Protein AF-0000000072273355 (afdb_homodimer)

Nearest PDB structures (foldseek):
  4wcw-assembly2_C  TM=9.520E-01  e=2.081E-14  Mycobacterium tuberculosis H37Rv
  4wcw-assembly1_B  TM=9.511E-01  e=2.780E-13  Mycobacterium tuberculosis H37Rv
  2id1-assembly2_B  TM=8.471E-01  e=5.861E-10  Chromobacterium violaceum ATCC 12472
  6sj6-assembly1_9  TM=9.040E-01  e=4.493E-09  Staphylococcus aureus subsp. aureus NCTC 8325
  3ups-assembly1_A-2  TM=8.233E-01  e=7.831E-09  Zymomonas mobilis subsp. mobilis ZM4 = ATCC 31821

Secondary structure (DSSP, 8-state):
----HHHHHHHHHHHHHHHHTT-EEEEEEE-TTTBSS--EEEEEEESSHHHHHHHHHHHHHHHHHTT---SEEEEBTT-SEEEEE-SSEEEEEEEHHHHHHHTHHHHTTTSPB---TT--PPPPPHHHHTS--TTT-SSGGGS--S---------/----HHHHHHHHHHHHHHHHTT-EEEEEEE-TTTBSS--EEEEEEESSHHHHHHHHHHHHHHHHHTT---SEEEEBTT-SEEEEE-SSEEEEEEEHHHHHHH-HHHHTTTSPB---TT--PPPPPHHHHTS--TTT-SSGGGS--S---------

pLDDT: mean 82.53, std 22.08, range [22.2, 98.88]

Radius of gyration: 19.83 Å; Cα contacts (8 Å, |Δi|>4): 564; chains: 2; bounding box: 39×55×60 Å

Organism: Corynebacterium diphtheriae (strain ATCC 700971 / NCTC 13129 / Biotype gravis) (NCBI:txid257309)

InterPro domains:
  IPR004394 Protein Iojap/ribosomal silencing factor RsfS [MF_01477] (4-109)
  IPR004394 Protein Iojap/ribosomal silencing factor RsfS [PTHR21043] (6-117)
  IPR004394 Protein Iojap/ribosomal silencing factor RsfS [TIGR00090] (11-108)
  IPR043519 Nucleotidyltransferase superfamily [G3DSA:3.30.460.10] (1-112)
  IPR043519 Nucleotidyltransferase superfamily [SSF81301] (6-118)

Sequence (310 aa):
MTATHDTIRLAEIAAKAAAEKLATNIAVIDVSDVMAISEVFVLASADNERQVRSIVEEIEDMLTAEGEEPKRREGNRENRWVLLDYGMLVIHVQRNTERDFYGLDRLYQDCPLIEVEGIDTMARPEEWAQDVDVRTVESLDEIPLAGEEPADEEFMTATHDTIRLAEIAAKAAAEKLATNIAVIDVSDVMAISEVFVLASADNERQVRSIVEEIEDMLTAEGEEPKRREGNRENRWVLLDYGMLVIHVQRNTERDFYGLDRLYQDCPLIEVEGIDTMARPEEWAQDVDVRTVESLDEIPLAGEEPADEEF

Solvent-accessible surface area (backbone atoms only — not comparable to full-atom values): 17232 Å² total; per-residue (Å²): 132,76,48,50,70,68,54,52,52,52,48,45,52,38,51,51,34,24,46,74,62,64,39,40,68,31,36,39,32,41,36,39,88,50,29,58,60,36,20,36,38,34,38,33,25,23,91,44,48,69,49,35,50,52,25,51,51,40,25,50,52,57,38,40,76,71,74,44,69,67,79,42,74,44,34,37,68,77,40,51,32,39,38,40,30,52,65,42,37,36,37,40,37,26,24,51,67,53,46,68,66,70,36,62,60,66,78,51,59,86,41,50,74,51,88,43,91,96,50,76,58,51,78,74,61,70,73,58,73,75,43,50,59,72,86,70,50,87,46,82,85,53,44,67,71,77,78,75,71,78,71,77,70,82,121,131,76,48,50,69,68,55,51,52,52,48,45,51,37,52,51,34,24,47,75,60,64,40,38,69,31,37,38,33,40,35,39,89,50,30,58,60,38,19,36,38,36,38,34,24,23,92,44,47,69,50,36,51,53,25,52,51,39,25,51,52,56,37,40,74,70,73,45,70,67,77,42,74,43,34,36,67,77,40,51,32,40,38,41,31,53,65,44,37,36,36,40,38,26,22,51,68,51,46,68,67,70,36,62,62,66,79,51,60,88,40,50,74,52,89,45,90,95,51,77,59,50,78,72,63,70,74,57,72,76,44,49,58,70,86,70,50,88,46,82,85,53,44,67,70,79,78,74,72,78,72,77,71,79,120

Structure (mmCIF, N/CA/C/O backbone):
data_AF-0000000072273355-model_v1
#
loop_
_entity.id
_entity.type
_entity.pdbx_description
1 polymer 'Ribosomal silencing factor RsfS'
#
loop_
_atom_site.group_PDB
_atom_site.id
_atom_site.type_symbol
_atom_site.label_atom_id
_atom_site.label_alt_id
_atom_site.label_comp_id
_atom_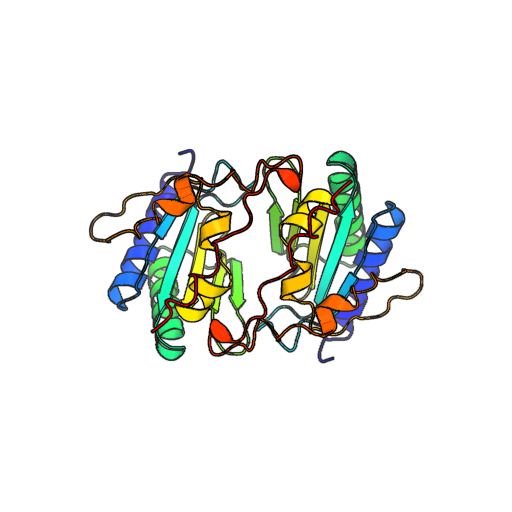site.label_asym_id
_atom_site.label_entity_id
_atom_site.label_seq_id
_atom_site.pdbx_PDB_ins_code
_atom_site.Cartn_x
_atom_site.Cartn_y
_atom_site.Cartn_z
_atom_site.occupancy
_atom_site.B_iso_or_equiv
_atom_site.auth_seq_id
_atom_site.auth_comp_id
_atom_site.auth_asym_id
_atom_site.auth_atom_id
_atom_site.pdbx_PDB_model_num
ATOM 1 N N . MET A 1 1 ? 19.734 -6.031 -9.57 1 59.91 1 MET A N 1
ATOM 2 C CA . MET A 1 1 ? 18.938 -7.031 -8.867 1 59.91 1 MET A CA 1
ATOM 3 C C . MET A 1 1 ? 19.516 -7.309 -7.48 1 59.91 1 MET A C 1
ATOM 5 O O . MET A 1 1 ? 20.391 -8.164 -7.328 1 59.91 1 MET A O 1
ATOM 9 N N . THR A 1 2 ? 19.281 -6.43 -6.57 1 68.75 2 THR A N 1
ATOM 10 C CA . THR A 1 2 ? 19.953 -6.406 -5.27 1 68.75 2 THR A CA 1
ATOM 11 C C . THR A 1 2 ? 19.141 -7.191 -4.238 1 68.75 2 THR A C 1
ATOM 13 O O . THR A 1 2 ? 19.578 -7.352 -3.096 1 68.75 2 THR A O 1
ATOM 16 N N . ALA A 1 3 ? 18.078 -7.848 -4.738 1 81.75 3 ALA A N 1
ATOM 17 C CA . ALA A 1 3 ? 17.312 -8.633 -3.77 1 81.75 3 ALA A CA 1
ATOM 18 C C . ALA A 1 3 ? 18.156 -9.789 -3.229 1 81.75 3 ALA A C 1
ATOM 20 O O . ALA A 1 3 ? 18.922 -10.414 -3.971 1 81.75 3 ALA A O 1
ATOM 21 N N . THR A 1 4 ? 18 -9.969 -1.935 1 86.69 4 THR A N 1
ATOM 22 C CA . THR A 1 4 ? 18.797 -11 -1.293 1 86.69 4 THR A CA 1
ATOM 23 C C . THR A 1 4 ? 18.312 -12.391 -1.694 1 86.69 4 THR A C 1
ATOM 25 O O . THR A 1 4 ? 17.141 -12.57 -2.033 1 86.69 4 THR A O 1
ATOM 28 N N . HIS A 1 5 ? 19.234 -13.32 -1.616 1 90.38 5 HIS A N 1
ATOM 29 C CA . HIS A 1 5 ? 18.953 -14.695 -2.027 1 90.38 5 HIS A CA 1
ATOM 30 C C . HIS A 1 5 ? 17.828 -15.305 -1.195 1 90.38 5 HIS A C 1
ATOM 32 O O . HIS A 1 5 ? 16.984 -16.016 -1.724 1 90.38 5 HIS A O 1
ATOM 38 N N . ASP A 1 6 ? 17.828 -15 0.046 1 94.12 6 ASP A N 1
ATOM 39 C CA . ASP A 1 6 ? 16.812 -15.57 0.928 1 94.12 6 ASP A CA 1
ATOM 40 C C . ASP A 1 6 ? 15.43 -15.039 0.575 1 94.12 6 ASP A C 1
ATOM 42 O O . ASP A 1 6 ? 14.453 -15.797 0.564 1 94.12 6 ASP A O 1
ATOM 46 N N . THR A 1 7 ? 15.359 -13.797 0.278 1 96.5 7 THR A N 1
ATOM 47 C CA . THR A 1 7 ? 14.078 -13.203 -0.08 1 96.5 7 THR A CA 1
ATOM 48 C C . THR A 1 7 ? 13.57 -13.773 -1.401 1 96.5 7 THR A C 1
ATOM 50 O O . THR A 1 7 ? 12.375 -14.047 -1.549 1 96.5 7 THR A O 1
ATOM 53 N N . ILE A 1 8 ? 14.477 -13.953 -2.338 1 96.38 8 ILE A N 1
ATOM 54 C CA . ILE A 1 8 ? 14.117 -14.508 -3.639 1 96.38 8 ILE A CA 1
ATOM 55 C C . ILE A 1 8 ? 13.617 -15.938 -3.469 1 96.38 8 ILE A C 1
ATOM 57 O O . ILE A 1 8 ? 12.633 -16.344 -4.098 1 96.38 8 ILE A O 1
ATOM 61 N N . ARG A 1 9 ? 14.273 -16.625 -2.641 1 96.88 9 ARG A N 1
ATOM 62 C CA . ARG A 1 9 ? 13.859 -18 -2.363 1 96.88 9 ARG A CA 1
ATOM 63 C C . ARG A 1 9 ? 12.438 -18.047 -1.819 1 96.88 9 ARG A C 1
ATOM 65 O O . ARG A 1 9 ? 11.609 -18.828 -2.283 1 96.88 9 ARG A O 1
ATOM 72 N N . LEU A 1 10 ? 12.125 -17.203 -0.849 1 98 10 LEU A N 1
ATOM 73 C CA . LEU A 1 10 ? 10.789 -17.141 -0.272 1 98 10 LEU A CA 1
ATOM 74 C C . LEU A 1 10 ? 9.766 -16.719 -1.32 1 98 10 LEU A C 1
ATOM 76 O O . LEU A 1 10 ? 8.648 -17.234 -1.35 1 98 10 LEU A O 1
ATOM 80 N N . ALA A 1 11 ? 10.172 -15.805 -2.162 1 98.19 11 ALA A N 1
ATOM 81 C CA . ALA A 1 11 ? 9.289 -15.344 -3.232 1 98.19 11 ALA A CA 1
ATOM 82 C C . ALA A 1 11 ? 8.945 -16.484 -4.188 1 98.19 11 ALA A C 1
ATOM 84 O O . ALA A 1 11 ? 7.809 -16.594 -4.648 1 98.19 11 ALA A O 1
ATOM 85 N N . GLU A 1 12 ? 9.93 -17.266 -4.465 1 97.75 12 GLU A N 1
ATOM 86 C CA . GLU A 1 12 ? 9.711 -18.422 -5.336 1 97.75 12 GLU A CA 1
ATOM 87 C C . GLU A 1 12 ? 8.727 -19.406 -4.719 1 97.75 12 GLU A C 1
ATOM 89 O O . GLU A 1 12 ? 7.855 -19.938 -5.414 1 97.75 12 GLU A O 1
ATOM 94 N N . ILE A 1 13 ? 8.883 -19.609 -3.471 1 98.31 13 ILE A N 1
ATOM 95 C CA . ILE A 1 13 ? 7.973 -20.5 -2.754 1 98.31 13 ILE A CA 1
ATOM 96 C C . ILE A 1 13 ? 6.551 -19.953 -2.828 1 98.31 13 ILE A C 1
ATOM 98 O O . ILE A 1 13 ? 5.605 -20.688 -3.109 1 98.31 13 ILE A O 1
ATOM 102 N N . ALA A 1 14 ? 6.395 -18.719 -2.631 1 98.69 14 ALA A N 1
ATOM 103 C CA . ALA A 1 14 ? 5.086 -18.078 -2.684 1 98.69 14 ALA A CA 1
ATOM 104 C C . ALA A 1 14 ? 4.477 -18.188 -4.078 1 98.69 14 ALA A C 1
ATOM 106 O O . ALA A 1 14 ? 3.289 -18.484 -4.223 1 98.69 14 ALA A O 1
ATOM 107 N N . ALA A 1 15 ? 5.309 -17.922 -5.062 1 98.38 15 ALA A N 1
ATOM 108 C CA . ALA A 1 15 ? 4.84 -17.984 -6.449 1 98.38 15 ALA A CA 1
ATOM 109 C C . ALA A 1 15 ? 4.371 -19.391 -6.801 1 98.38 15 ALA A C 1
ATOM 111 O O . ALA A 1 15 ? 3.322 -19.562 -7.422 1 98.38 15 ALA A O 1
ATOM 112 N N . LYS A 1 16 ? 5.125 -20.328 -6.418 1 98.38 16 LYS A N 1
ATOM 113 C CA . LYS A 1 16 ? 4.77 -21.719 -6.691 1 98.38 16 LYS A CA 1
ATOM 114 C C . LYS A 1 16 ? 3.51 -22.125 -5.934 1 98.38 16 LYS A C 1
ATOM 116 O O . LYS A 1 16 ? 2.67 -22.859 -6.461 1 98.38 16 LYS A O 1
ATOM 121 N N . ALA A 1 17 ? 3.4 -21.688 -4.684 1 98.62 17 ALA A N 1
ATOM 122 C CA . ALA A 1 17 ? 2.191 -21.938 -3.902 1 98.62 17 ALA A CA 1
ATOM 123 C C . ALA A 1 17 ? 0.961 -21.359 -4.598 1 98.62 17 ALA A C 1
ATOM 125 O O . ALA A 1 17 ? -0.086 -22.016 -4.66 1 98.62 17 ALA A O 1
ATOM 126 N N . ALA A 1 18 ? 1.074 -20.156 -5.113 1 98.62 18 ALA A N 1
ATOM 127 C CA . ALA A 1 18 ? -0.02 -19.531 -5.852 1 98.62 18 ALA A CA 1
ATOM 128 C C . ALA A 1 18 ? -0.384 -20.344 -7.09 1 98.62 18 ALA A C 1
ATOM 130 O O . ALA A 1 18 ? -1.563 -20.562 -7.371 1 98.62 18 ALA A O 1
ATOM 131 N N . ALA A 1 19 ? 0.634 -20.766 -7.82 1 97.81 19 ALA A N 1
ATOM 132 C CA . ALA A 1 19 ? 0.424 -21.547 -9.031 1 97.81 19 ALA A CA 1
ATOM 133 C C . ALA A 1 19 ? -0.296 -22.859 -8.719 1 97.81 19 ALA A C 1
ATOM 135 O O . ALA A 1 19 ? -1.142 -23.297 -9.5 1 97.81 19 ALA A O 1
ATOM 136 N N . GLU A 1 20 ? 0.079 -23.438 -7.645 1 97.25 20 GLU A N 1
ATOM 137 C CA . GLU A 1 20 ? -0.547 -24.688 -7.227 1 97.25 20 GLU A CA 1
ATOM 138 C C . GLU A 1 20 ? -2.053 -24.516 -7.043 1 97.25 20 GLU A C 1
ATOM 140 O O . GLU A 1 20 ? -2.818 -25.453 -7.254 1 97.25 20 GLU A O 1
ATOM 145 N N . LYS A 1 21 ? -2.436 -23.312 -6.672 1 97.88 21 LYS A N 1
ATOM 146 C CA . LYS A 1 21 ? -3.855 -23.016 -6.5 1 97.88 21 LYS A CA 1
ATOM 147 C C . LYS A 1 21 ? -4.438 -22.375 -7.754 1 97.88 21 LYS A C 1
ATOM 149 O O . LYS A 1 21 ? -5.492 -21.734 -7.699 1 97.88 21 LYS A O 1
ATOM 154 N N . LEU A 1 22 ? -3.678 -22.422 -8.844 1 96.62 22 LEU A N 1
ATOM 155 C CA . LEU A 1 22 ? -4.113 -22.047 -10.188 1 96.62 22 LEU A CA 1
ATOM 156 C C . LEU A 1 22 ? -4.242 -20.547 -10.32 1 96.62 22 LEU A C 1
ATOM 158 O O . LEU A 1 22 ? -5.117 -20.047 -11.031 1 96.62 22 LEU A O 1
ATOM 162 N N . ALA A 1 23 ? -3.459 -19.844 -9.539 1 97.69 23 ALA A N 1
ATOM 163 C CA . ALA A 1 23 ? -3.385 -18.406 -9.75 1 97.69 23 ALA A CA 1
ATOM 164 C C . ALA A 1 23 ? -2.918 -18.078 -11.172 1 97.69 23 ALA A C 1
ATOM 166 O O . ALA A 1 23 ? -2.217 -18.891 -11.797 1 97.69 23 ALA A O 1
ATOM 167 N N . THR A 1 24 ? -3.324 -16.938 -11.703 1 94.88 24 THR A N 1
ATOM 168 C CA . THR A 1 24 ? -2.914 -16.469 -13.023 1 94.88 24 THR A CA 1
ATOM 169 C C . THR A 1 24 ? -2.113 -15.18 -12.914 1 94.88 24 THR A C 1
ATOM 171 O O . THR A 1 24 ? -2.057 -14.562 -11.852 1 94.88 24 THR A O 1
ATOM 174 N N . ASN A 1 25 ? -1.369 -14.82 -13.977 1 93.88 25 ASN A N 1
ATOM 175 C CA . ASN A 1 25 ? -0.602 -13.578 -14.078 1 93.88 25 ASN A CA 1
ATOM 176 C C . ASN A 1 25 ? 0.366 -13.43 -12.906 1 93.88 25 ASN A C 1
ATOM 178 O O . ASN A 1 25 ? 0.41 -12.383 -12.258 1 93.88 25 ASN A O 1
ATOM 182 N N . ILE A 1 26 ? 1.008 -14.508 -12.586 1 96.88 26 ILE A N 1
ATOM 183 C CA . ILE A 1 26 ? 1.95 -14.492 -11.469 1 96.88 26 ILE A CA 1
ATOM 184 C C . ILE A 1 26 ? 3.221 -13.75 -11.883 1 96.88 26 ILE A C 1
ATOM 186 O O . ILE A 1 26 ? 3.77 -14 -12.961 1 96.88 26 ILE A O 1
ATOM 190 N N . ALA A 1 27 ? 3.662 -12.828 -11.062 1 96.19 27 ALA A N 1
ATOM 191 C CA . ALA A 1 27 ? 4.891 -12.078 -11.312 1 96.19 27 ALA A CA 1
ATOM 192 C C . ALA A 1 27 ? 5.73 -11.969 -10.039 1 96.19 27 ALA A C 1
ATOM 194 O O . ALA A 1 27 ? 5.191 -11.766 -8.953 1 96.19 27 ALA A O 1
ATOM 195 N N . VAL A 1 28 ? 6.977 -12.188 -10.211 1 97 28 VAL A N 1
ATOM 196 C CA . VAL A 1 28 ? 7.957 -11.914 -9.164 1 97 28 VAL A CA 1
ATOM 197 C C . VAL A 1 28 ? 8.844 -10.742 -9.586 1 97 28 VAL A C 1
ATOM 199 O O . VAL A 1 28 ? 9.547 -10.82 -10.594 1 97 28 VAL A O 1
ATOM 202 N N . ILE A 1 29 ? 8.781 -9.68 -8.758 1 96.06 29 ILE A N 1
ATOM 203 C CA . ILE A 1 29 ? 9.367 -8.414 -9.188 1 96.06 29 ILE A CA 1
ATOM 204 C C . ILE A 1 29 ? 10.438 -7.973 -8.195 1 96.06 29 ILE A C 1
ATOM 206 O O . ILE A 1 29 ? 10.195 -7.922 -6.988 1 96.06 29 ILE A O 1
ATOM 210 N N . ASP A 1 30 ? 11.633 -7.672 -8.758 1 96.62 30 ASP A N 1
ATOM 211 C CA . ASP A 1 30 ? 12.688 -7.059 -7.953 1 96.62 30 ASP A CA 1
ATOM 212 C C . ASP A 1 30 ? 12.445 -5.559 -7.781 1 96.62 30 ASP A C 1
ATOM 214 O O . ASP A 1 30 ? 12.633 -4.781 -8.719 1 96.62 30 ASP A O 1
ATOM 218 N N . VAL A 1 31 ? 12.039 -5.191 -6.547 1 95.5 31 VAL A N 1
ATOM 219 C CA . VAL A 1 31 ? 11.695 -3.791 -6.312 1 95.5 31 VAL A CA 1
ATOM 220 C C . VAL A 1 31 ? 12.758 -3.141 -5.426 1 95.5 31 VAL A C 1
ATOM 222 O O . VAL A 1 31 ? 12.539 -2.068 -4.863 1 95.5 31 VAL A O 1
ATOM 225 N N . SER A 1 32 ? 13.922 -3.771 -5.273 1 94.12 32 SER A N 1
ATOM 226 C CA . SER A 1 32 ? 14.945 -3.355 -4.316 1 94.12 32 SER A CA 1
ATOM 227 C C . SER A 1 32 ? 15.562 -2.021 -4.715 1 94.12 32 SER A C 1
ATOM 229 O O . SER A 1 32 ? 16.094 -1.303 -3.869 1 94.12 32 SER A O 1
ATOM 231 N N . ASP A 1 33 ? 15.453 -1.632 -5.949 1 92.75 33 ASP A N 1
ATOM 232 C CA . ASP A 1 33 ? 16.047 -0.375 -6.402 1 92.75 33 ASP A CA 1
ATOM 233 C C . ASP A 1 33 ? 15.086 0.793 -6.168 1 92.75 33 ASP A C 1
ATOM 235 O O . ASP A 1 33 ? 15.477 1.956 -6.297 1 92.75 33 ASP A O 1
ATOM 239 N N . VAL A 1 34 ? 13.844 0.474 -5.84 1 91.62 34 VAL A N 1
ATOM 240 C CA . VAL A 1 34 ? 12.836 1.519 -5.723 1 91.62 34 VAL A CA 1
ATOM 241 C C . VAL A 1 34 ? 12.391 1.649 -4.27 1 91.62 34 VAL A C 1
ATOM 243 O O . VAL A 1 34 ? 12.273 2.76 -3.746 1 91.62 34 VAL A O 1
ATOM 246 N N . MET A 1 35 ? 12.234 0.564 -3.625 1 93.5 35 MET A N 1
ATOM 247 C CA . MET A 1 35 ? 11.719 0.541 -2.258 1 93.5 35 MET A CA 1
ATOM 248 C C . MET A 1 35 ? 12.852 0.673 -1.248 1 93.5 35 MET A C 1
ATOM 250 O O . MET A 1 35 ? 13.977 0.236 -1.508 1 93.5 35 MET A O 1
ATOM 254 N N . ALA A 1 36 ? 12.531 1.225 -0.112 1 90.69 36 ALA A N 1
ATOM 255 C CA . ALA A 1 36 ? 13.539 1.415 0.932 1 90.69 36 ALA A CA 1
ATOM 256 C C . ALA A 1 36 ? 13.789 0.117 1.692 1 90.69 36 ALA A C 1
ATOM 258 O O . ALA A 1 36 ? 14.93 -0.19 2.047 1 90.69 36 ALA A O 1
ATOM 259 N N . ILE A 1 37 ? 12.719 -0.693 1.888 1 89.62 37 ILE A N 1
ATOM 260 C CA . ILE A 1 37 ? 12.867 -1.86 2.748 1 89.62 37 ILE A CA 1
ATOM 261 C C . ILE A 1 37 ? 12.555 -3.129 1.96 1 89.62 37 ILE A C 1
ATOM 263 O O . ILE A 1 37 ? 13.375 -4.047 1.889 1 89.62 37 ILE A O 1
ATOM 267 N N . SER A 1 38 ? 11.359 -3.143 1.301 1 94.88 38 SER A N 1
ATOM 268 C CA . SER A 1 38 ? 10.945 -4.32 0.553 1 94.88 38 SER A CA 1
ATOM 269 C C . SER A 1 38 ? 11.883 -4.598 -0.619 1 94.88 38 SER A C 1
ATOM 271 O O . SER A 1 38 ? 12.312 -3.668 -1.302 1 94.88 38 SER A O 1
ATOM 273 N N . GLU A 1 39 ? 12.109 -5.855 -0.894 1 97 39 GLU A N 1
ATOM 274 C CA . GLU A 1 39 ? 13.047 -6.23 -1.948 1 97 39 GLU A CA 1
ATOM 275 C C . GLU A 1 39 ? 12.32 -6.898 -3.115 1 97 39 GLU A C 1
ATOM 277 O O . GLU A 1 39 ? 12.703 -6.719 -4.273 1 97 39 GLU A O 1
ATOM 282 N N . VAL A 1 40 ? 11.328 -7.676 -2.754 1 97.75 40 VAL A N 1
ATOM 283 C CA . VAL A 1 40 ? 10.664 -8.453 -3.797 1 97.75 40 VAL A CA 1
ATOM 284 C C . VAL A 1 40 ? 9.148 -8.359 -3.621 1 97.75 40 VAL A C 1
ATOM 286 O O . VAL A 1 40 ? 8.641 -8.445 -2.502 1 97.75 40 VAL A O 1
ATOM 289 N N . PHE A 1 41 ? 8.445 -8.172 -4.73 1 97.56 41 PHE A N 1
ATOM 290 C CA . PHE A 1 41 ? 6.992 -8.297 -4.785 1 97.56 41 PHE A CA 1
ATOM 291 C C . PHE A 1 41 ? 6.586 -9.547 -5.551 1 97.56 41 PHE A C 1
ATOM 293 O O . PHE A 1 41 ? 7.172 -9.867 -6.586 1 97.56 41 PHE A O 1
ATOM 300 N N . VAL A 1 42 ? 5.613 -10.234 -5.008 1 98.12 42 VAL A N 1
ATOM 301 C CA . VAL A 1 42 ? 4.945 -11.305 -5.738 1 98.12 42 VAL A CA 1
ATOM 302 C C . VAL A 1 42 ? 3.494 -10.914 -6.008 1 98.12 42 VAL A C 1
ATOM 304 O O . VAL A 1 42 ? 2.762 -10.539 -5.09 1 98.12 42 VAL A O 1
ATOM 307 N N . LEU A 1 43 ? 3.139 -10.953 -7.27 1 97.44 43 LEU A N 1
ATOM 308 C CA . LEU A 1 43 ? 1.759 -10.688 -7.66 1 97.44 43 LEU A CA 1
ATOM 309 C C . LEU A 1 43 ? 1.081 -11.961 -8.164 1 97.44 43 LEU A C 1
ATOM 311 O O . LEU A 1 43 ? 1.691 -12.75 -8.891 1 97.44 43 LEU A O 1
ATOM 315 N N . ALA A 1 44 ? -0.135 -12.133 -7.812 1 97.56 44 ALA A N 1
ATOM 316 C CA . ALA A 1 44 ? -0.96 -13.242 -8.281 1 97.56 44 ALA A CA 1
ATOM 317 C C . ALA A 1 44 ? -2.416 -12.812 -8.438 1 97.56 44 ALA A C 1
ATOM 319 O O . ALA A 1 44 ? -2.922 -12.008 -7.652 1 97.56 44 ALA A O 1
ATOM 320 N N . SER A 1 45 ? -3.074 -13.383 -9.453 1 96.69 45 SER A N 1
ATOM 321 C CA . SER A 1 45 ? -4.461 -13.016 -9.719 1 96.69 45 SER A CA 1
ATOM 322 C C . SER A 1 45 ? -5.379 -14.234 -9.633 1 96.69 45 SER A C 1
ATOM 324 O O . SER A 1 45 ? -4.938 -15.367 -9.82 1 96.69 45 SER A O 1
ATOM 326 N N . ALA A 1 46 ? -6.621 -13.922 -9.297 1 97.19 46 ALA A N 1
ATOM 327 C CA . ALA A 1 46 ? -7.664 -14.938 -9.164 1 97.19 46 ALA A CA 1
ATOM 328 C C . ALA A 1 46 ? -8.953 -14.492 -9.852 1 97.19 46 ALA A C 1
ATOM 330 O O . ALA A 1 46 ? -9.164 -13.297 -10.07 1 97.19 46 ALA A O 1
ATOM 331 N N . ASP A 1 47 ? -9.812 -15.414 -10.062 1 94.88 47 ASP A N 1
ATOM 332 C CA . ASP A 1 47 ? -11.047 -15.125 -10.789 1 94.88 47 ASP A CA 1
ATOM 333 C C . ASP A 1 47 ? -12.164 -14.719 -9.828 1 94.88 47 ASP A C 1
ATOM 335 O O . ASP A 1 47 ? -13.125 -14.062 -10.234 1 94.88 47 ASP A O 1
ATOM 339 N N . ASN A 1 48 ? -12.102 -15.211 -8.664 1 95.62 48 ASN A N 1
ATOM 340 C CA . ASN A 1 48 ? -13.141 -14.914 -7.684 1 95.62 48 ASN A CA 1
ATOM 341 C C . ASN A 1 48 ? -12.586 -14.867 -6.266 1 95.62 48 ASN A C 1
ATOM 343 O O . ASN A 1 48 ? -11.414 -15.18 -6.043 1 95.62 48 ASN A O 1
ATOM 347 N N . GLU A 1 49 ? -13.414 -14.5 -5.363 1 95.25 49 GLU A N 1
ATOM 348 C CA . GLU A 1 49 ? -12.977 -14.258 -3.988 1 95.25 49 GLU A CA 1
ATOM 349 C C . GLU A 1 49 ? -12.578 -15.555 -3.297 1 95.25 49 GLU A C 1
ATOM 351 O O . GLU A 1 49 ? -11.664 -15.57 -2.469 1 95.25 49 GLU A O 1
ATOM 356 N N . ARG A 1 50 ? -13.297 -16.609 -3.613 1 96.31 50 ARG A N 1
ATOM 357 C CA . ARG A 1 50 ? -12.961 -17.891 -3.025 1 96.31 50 ARG A CA 1
ATOM 358 C C . ARG A 1 50 ? -11.555 -18.328 -3.414 1 96.31 50 ARG A C 1
ATOM 360 O O . ARG A 1 50 ? -10.797 -18.844 -2.58 1 96.31 50 ARG A O 1
ATOM 367 N N . GLN A 1 51 ? -11.258 -18.094 -4.648 1 97.56 51 GLN A N 1
ATOM 368 C CA . GLN A 1 51 ? -9.922 -18.438 -5.137 1 97.56 51 GLN A CA 1
ATOM 369 C C . GLN A 1 51 ? -8.859 -17.531 -4.508 1 97.56 51 GLN A C 1
ATOM 371 O O . GLN A 1 51 ? -7.758 -18 -4.195 1 97.56 51 GLN A O 1
ATOM 376 N N . VAL A 1 52 ? -9.156 -16.281 -4.301 1 97.62 52 VAL A N 1
ATOM 377 C CA . VAL A 1 52 ? -8.234 -15.391 -3.602 1 97.62 52 VAL A CA 1
ATOM 378 C C . VAL A 1 52 ? -7.902 -15.969 -2.229 1 97.62 52 VAL A C 1
ATOM 380 O O . VAL A 1 52 ? -6.727 -16.094 -1.868 1 97.62 52 VAL A O 1
ATOM 383 N N . ARG A 1 53 ? -8.898 -16.406 -1.537 1 96.94 53 ARG A N 1
ATOM 384 C CA . ARG A 1 53 ? -8.719 -16.953 -0.197 1 96.94 53 ARG A CA 1
ATOM 385 C C . ARG A 1 53 ? -7.863 -18.219 -0.234 1 96.94 53 ARG A C 1
ATOM 387 O O . ARG A 1 53 ? -6.949 -18.375 0.58 1 96.94 53 ARG A O 1
ATOM 394 N N . SER A 1 54 ? -8.188 -19.062 -1.179 1 98.31 54 SER A N 1
ATOM 395 C CA . SER A 1 54 ? -7.465 -20.312 -1.286 1 98.31 54 SER A CA 1
ATOM 396 C C . SER A 1 54 ? -5.988 -20.094 -1.592 1 98.31 54 SER A C 1
ATOM 398 O O . SER A 1 54 ? -5.121 -20.766 -1.033 1 98.31 54 SER A O 1
ATOM 400 N N . ILE A 1 55 ? -5.688 -19.141 -2.449 1 98.56 55 ILE A N 1
ATOM 401 C CA . ILE A 1 55 ? -4.32 -18.797 -2.822 1 98.56 55 ILE A CA 1
ATOM 402 C C . ILE A 1 55 ? -3.586 -18.219 -1.614 1 98.56 55 ILE A C 1
ATOM 404 O O . ILE A 1 55 ? -2.459 -18.625 -1.314 1 98.56 55 ILE A O 1
ATOM 408 N N . VAL A 1 56 ? -4.227 -17.344 -0.929 1 98.5 56 VAL A N 1
ATOM 409 C CA . VAL A 1 56 ? -3.641 -16.703 0.245 1 98.5 56 VAL A CA 1
ATOM 410 C C . VAL A 1 56 ? -3.32 -17.766 1.302 1 98.5 56 VAL A C 1
ATOM 412 O O . VAL A 1 56 ? -2.217 -17.781 1.853 1 98.5 56 VAL A O 1
ATOM 415 N N . GLU A 1 57 ? -4.25 -18.641 1.53 1 98.31 57 GLU A N 1
ATOM 416 C CA . GLU A 1 57 ? -4.062 -19.688 2.529 1 98.31 57 GLU A CA 1
ATOM 417 C C . GLU A 1 57 ? -2.889 -20.594 2.17 1 98.31 57 GLU A C 1
ATOM 419 O O . GLU A 1 57 ? -2.064 -20.922 3.027 1 98.31 57 GLU A O 1
ATOM 424 N N . GLU A 1 58 ? -2.836 -20.906 0.94 1 98.81 58 GLU A N 1
ATOM 425 C CA . GLU A 1 58 ? -1.754 -21.781 0.5 1 98.81 58 GLU A CA 1
ATOM 426 C C . GLU A 1 58 ? -0.398 -21.094 0.64 1 98.81 58 GLU A C 1
ATOM 428 O O . GLU A 1 58 ? 0.566 -21.703 1.109 1 98.81 58 GLU A O 1
ATOM 433 N N . ILE A 1 59 ? -0.306 -19.859 0.252 1 98.88 59 ILE A N 1
ATOM 434 C CA . ILE A 1 59 ? 0.93 -19.094 0.367 1 98.88 59 ILE A CA 1
ATOM 435 C C . ILE A 1 59 ? 1.354 -19.016 1.832 1 98.88 59 ILE A C 1
ATOM 437 O O . ILE A 1 59 ? 2.51 -19.281 2.166 1 98.88 59 ILE A O 1
ATOM 441 N N . GLU A 1 60 ? 0.461 -18.688 2.68 1 98.75 60 GLU A N 1
ATOM 442 C CA . GLU A 1 60 ? 0.765 -18.578 4.102 1 98.75 60 GLU A CA 1
ATOM 443 C C . GLU A 1 60 ? 1.23 -19.922 4.672 1 98.75 60 GLU A C 1
ATOM 445 O O . GLU A 1 60 ? 2.191 -19.969 5.441 1 98.75 60 GLU A O 1
ATOM 450 N N . ASP A 1 61 ? 0.527 -21 4.301 1 98.69 61 ASP A N 1
ATOM 451 C CA . ASP A 1 61 ? 0.901 -22.328 4.773 1 98.69 61 ASP A CA 1
ATOM 452 C C . ASP A 1 61 ? 2.33 -22.688 4.363 1 98.69 61 ASP A C 1
ATOM 454 O O . ASP A 1 61 ? 3.125 -23.141 5.188 1 98.69 61 ASP A O 1
ATOM 458 N N . MET A 1 62 ? 2.662 -22.422 3.129 1 98.75 62 MET A N 1
ATOM 459 C CA . MET A 1 62 ? 3.969 -22.797 2.6 1 98.75 62 MET A CA 1
ATOM 460 C C . MET A 1 62 ? 5.074 -21.953 3.217 1 98.75 62 MET A C 1
ATOM 462 O O . MET A 1 62 ? 6.16 -22.453 3.512 1 98.75 62 MET A O 1
ATOM 466 N N . LEU A 1 63 ? 4.816 -20.688 3.439 1 98.69 63 LEU A N 1
ATOM 467 C CA . LEU A 1 63 ? 5.828 -19.828 4.043 1 98.69 63 LEU A CA 1
ATOM 468 C C . LEU A 1 63 ? 5.973 -20.109 5.531 1 98.69 63 LEU A C 1
ATOM 470 O O . LEU A 1 63 ? 7.074 -20.047 6.078 1 98.69 63 LEU A O 1
ATOM 474 N N . THR A 1 64 ? 4.844 -20.453 6.137 1 98.62 64 THR A N 1
ATOM 475 C CA . THR A 1 64 ? 4.91 -20.859 7.531 1 98.62 64 THR A CA 1
ATOM 476 C C . THR A 1 64 ? 5.773 -22.109 7.684 1 98.62 64 THR A C 1
ATOM 478 O O . THR A 1 64 ? 6.547 -22.219 8.641 1 98.62 64 THR A O 1
ATOM 481 N N . ALA A 1 65 ? 5.676 -23.031 6.762 1 98.38 65 ALA A N 1
ATOM 482 C CA . ALA A 1 65 ? 6.484 -24.25 6.773 1 98.38 65 ALA A CA 1
ATOM 483 C C . ALA A 1 65 ? 7.969 -23.922 6.676 1 98.38 65 ALA A C 1
ATOM 485 O O . ALA A 1 65 ? 8.812 -24.719 7.098 1 98.38 65 ALA A O 1
ATOM 486 N N . GLU A 1 66 ? 8.258 -22.719 6.145 1 97.56 66 GLU A N 1
ATOM 487 C CA . GLU A 1 66 ? 9.641 -22.266 6.059 1 97.56 66 GLU A CA 1
ATOM 488 C C . GLU A 1 66 ? 10.023 -21.453 7.289 1 97.56 66 GLU A C 1
ATOM 490 O O . GLU A 1 66 ? 11.117 -20.875 7.344 1 97.56 66 GLU A O 1
ATOM 495 N N . GLY A 1 67 ? 9.109 -21.312 8.234 1 97.81 67 GLY A N 1
ATOM 496 C CA . GLY A 1 67 ? 9.359 -20.578 9.461 1 97.81 67 GLY A CA 1
ATOM 497 C C . GLY A 1 67 ? 9.062 -19.094 9.344 1 97.81 67 GLY A C 1
ATOM 498 O O . GLY A 1 67 ? 9.516 -18.297 10.172 1 97.81 67 GLY A O 1
ATOM 499 N N . GLU A 1 68 ? 8.352 -18.703 8.281 1 97.88 68 GLU A N 1
ATOM 500 C CA . GLU A 1 68 ? 8.047 -17.281 8.039 1 97.88 68 GLU A CA 1
ATOM 501 C C . GLU A 1 68 ? 6.574 -16.984 8.305 1 97.88 68 GLU A C 1
ATOM 503 O O . GLU A 1 68 ? 5.691 -17.672 7.785 1 97.88 68 GLU A O 1
ATOM 508 N N . GLU A 1 69 ? 6.43 -15.898 9.172 1 97.56 69 GLU A N 1
ATOM 509 C CA . GLU A 1 69 ? 5.078 -15.406 9.414 1 97.56 69 GLU A CA 1
ATOM 510 C C . GLU A 1 69 ? 4.91 -13.977 8.898 1 97.56 69 GLU A C 1
ATOM 512 O O . GLU A 1 69 ? 5.832 -13.164 9 1 97.56 69 GLU A O 1
ATOM 517 N N . PRO A 1 70 ? 3.727 -13.688 8.375 1 96.44 70 PRO A N 1
ATOM 518 C CA . PRO A 1 70 ? 3.545 -12.305 7.91 1 96.44 70 PRO A CA 1
ATOM 519 C C . PRO A 1 70 ? 3.531 -11.297 9.055 1 96.44 70 PRO A C 1
ATOM 521 O O . PRO A 1 70 ? 2.975 -11.578 10.125 1 96.44 70 PRO A O 1
ATOM 524 N N . LYS A 1 71 ? 4.129 -10.219 8.82 1 92.88 71 LYS A N 1
ATOM 525 C CA . LYS A 1 71 ? 4.102 -9.117 9.781 1 92.88 71 LYS A CA 1
ATOM 526 C C . LYS A 1 71 ? 2.75 -8.406 9.766 1 92.88 71 LYS A C 1
ATOM 528 O O . LYS A 1 71 ? 2.32 -7.852 10.781 1 92.88 71 LYS A O 1
ATOM 533 N N . ARG A 1 72 ? 2.15 -8.438 8.57 1 93.56 72 ARG A N 1
ATOM 534 C CA . ARG A 1 72 ? 0.863 -7.77 8.398 1 93.56 72 ARG A CA 1
ATOM 535 C C . ARG A 1 72 ? 0.069 -8.398 7.258 1 93.56 72 ARG A C 1
ATOM 537 O O . ARG A 1 72 ? 0.64 -8.781 6.23 1 93.56 72 ARG A O 1
ATOM 544 N N . ARG A 1 73 ? -1.185 -8.539 7.5 1 94.69 73 ARG A N 1
ATOM 545 C CA . ARG A 1 73 ? -2.152 -8.867 6.461 1 94.69 73 ARG A CA 1
ATOM 546 C C . ARG A 1 73 ? -3.143 -7.723 6.254 1 94.69 73 ARG A C 1
ATOM 548 O O . ARG A 1 73 ? -3.682 -7.18 7.219 1 94.69 73 ARG A O 1
ATOM 555 N N . GLU A 1 74 ? -3.262 -7.312 5.016 1 94.38 74 GLU A N 1
ATOM 556 C CA . GLU A 1 74 ? -4.234 -6.277 4.684 1 94.38 74 GLU A CA 1
ATOM 557 C C . GLU A 1 74 ? -5.113 -6.699 3.512 1 94.38 74 GLU A C 1
ATOM 559 O O . GLU A 1 74 ? -4.688 -7.473 2.654 1 94.38 74 GLU A O 1
ATOM 564 N N . GLY A 1 75 ? -6.352 -6.281 3.482 1 93.62 75 GLY A N 1
ATOM 565 C CA . GLY A 1 75 ? -7.277 -6.547 2.395 1 93.62 75 GLY A CA 1
ATOM 566 C C . GLY A 1 75 ? -8.484 -5.621 2.398 1 93.62 75 GLY A C 1
ATOM 567 O O . GLY A 1 75 ? -8.594 -4.75 3.26 1 93.62 75 GLY A O 1
ATOM 568 N N . ASN A 1 76 ? -9.227 -5.773 1.324 1 88.38 76 ASN A N 1
ATOM 569 C CA . ASN A 1 76 ? -10.523 -5.102 1.396 1 88.38 76 ASN A CA 1
ATOM 570 C C . ASN A 1 76 ? -11.594 -6.016 1.982 1 88.38 76 ASN A C 1
ATOM 572 O O . ASN A 1 76 ? -11.438 -7.238 2.004 1 88.38 76 ASN A O 1
ATOM 576 N N . ARG A 1 77 ? -12.641 -5.457 2.443 1 84.31 77 ARG A N 1
ATOM 577 C CA . ARG A 1 77 ? -13.68 -6.191 3.158 1 84.31 77 ARG A CA 1
ATOM 578 C C . ARG A 1 77 ? -14.336 -7.23 2.254 1 84.31 77 ARG A C 1
ATOM 580 O O . ARG A 1 77 ? -14.812 -8.266 2.727 1 84.31 77 ARG A O 1
ATOM 587 N N . GLU A 1 78 ? -14.25 -7.051 0.944 1 86.81 78 GLU A N 1
ATOM 588 C CA . GLU A 1 78 ? -14.914 -7.949 0.002 1 86.81 78 GLU A CA 1
ATOM 589 C C . GLU A 1 78 ? -13.961 -9.031 -0.494 1 86.81 78 GLU A C 1
ATOM 591 O O . GLU A 1 78 ? -14.344 -9.875 -1.308 1 86.81 78 GLU A O 1
ATOM 5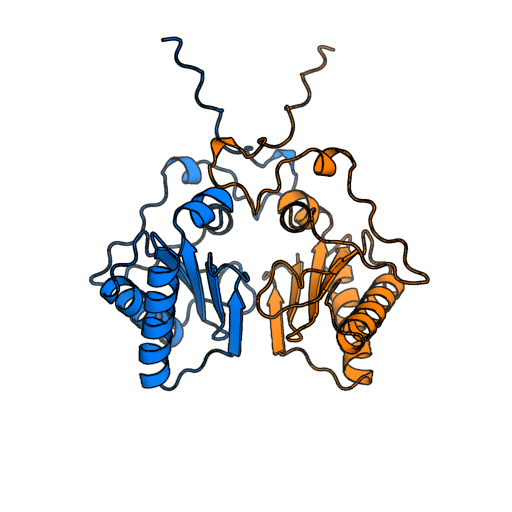96 N N . ASN A 1 79 ? -12.805 -9.039 -0.009 1 88.88 79 ASN A N 1
ATOM 597 C CA . ASN A 1 79 ? -11.766 -10.008 -0.364 1 88.88 79 ASN A CA 1
ATOM 598 C C . ASN A 1 79 ? -11.445 -9.961 -1.854 1 88.88 79 ASN A C 1
ATOM 600 O O . ASN A 1 79 ? -11.203 -10.992 -2.475 1 88.88 79 ASN A O 1
ATOM 604 N N . ARG A 1 80 ? -11.523 -8.797 -2.324 1 91.94 80 ARG A N 1
ATOM 605 C CA . ARG A 1 80 ? -11.148 -8.617 -3.723 1 91.94 80 ARG A CA 1
ATOM 606 C C . ARG A 1 80 ? -9.633 -8.625 -3.887 1 91.94 80 ARG A C 1
ATOM 608 O O . ARG A 1 80 ? -9.117 -8.984 -4.945 1 91.94 80 ARG A O 1
ATOM 615 N N . TRP A 1 81 ? -9 -8.289 -2.887 1 94.38 81 TRP A N 1
ATOM 616 C CA . TRP A 1 81 ? -7.543 -8.359 -2.873 1 94.38 81 TRP A CA 1
ATOM 617 C C . TRP A 1 81 ? -7.023 -8.547 -1.453 1 94.38 81 TRP A C 1
ATOM 619 O O . TRP A 1 81 ? -7.703 -8.211 -0.483 1 94.38 81 TRP A O 1
ATOM 629 N N . VAL A 1 82 ? -5.848 -9.18 -1.323 1 97.31 82 VAL A N 1
ATOM 630 C CA . VAL A 1 82 ? -5.141 -9.383 -0.064 1 97.31 82 VAL A CA 1
ATOM 631 C C . VAL A 1 82 ? -3.658 -9.062 -0.247 1 97.31 82 VAL A C 1
ATOM 633 O O . VAL A 1 82 ? -3.055 -9.438 -1.255 1 97.31 82 VAL A O 1
ATOM 636 N N . LEU A 1 83 ? -3.137 -8.312 0.699 1 97 83 LEU A N 1
ATOM 637 C CA . LEU A 1 83 ? -1.708 -8.023 0.759 1 97 83 LEU A CA 1
ATOM 638 C C . LEU A 1 83 ? -1.072 -8.68 1.982 1 97 83 LEU A C 1
ATOM 640 O O . LEU A 1 83 ? -1.548 -8.5 3.105 1 97 83 LEU A O 1
ATOM 644 N N . LEU A 1 84 ? -0.1 -9.516 1.723 1 97.69 84 LEU A N 1
ATOM 645 C CA . LEU A 1 84 ? 0.692 -10.117 2.791 1 97.69 84 LEU A CA 1
ATOM 646 C C . LEU A 1 84 ? 2.074 -9.477 2.869 1 97.69 84 LEU A C 1
ATOM 648 O O . LEU A 1 84 ? 2.855 -9.555 1.92 1 97.69 84 LEU A O 1
ATOM 652 N N . ASP A 1 85 ? 2.395 -8.891 4.02 1 97.31 85 ASP A N 1
ATOM 653 C CA . ASP A 1 85 ? 3.691 -8.258 4.23 1 97.31 85 ASP A CA 1
ATOM 654 C C . ASP A 1 85 ? 4.586 -9.109 5.121 1 97.31 85 ASP A C 1
ATOM 656 O O . ASP A 1 85 ? 4.312 -9.281 6.309 1 97.31 85 ASP A O 1
ATOM 660 N N . TYR A 1 86 ? 5.648 -9.594 4.617 1 96.88 86 TYR A N 1
ATOM 661 C CA . TYR A 1 86 ? 6.633 -10.391 5.344 1 96.88 86 TYR A CA 1
ATOM 662 C C . TYR A 1 86 ? 7.902 -9.586 5.598 1 96.88 86 TYR A C 1
ATOM 664 O O . TYR A 1 86 ? 8.953 -10.148 5.91 1 96.88 86 TYR A O 1
ATOM 672 N N . GLY A 1 87 ? 7.801 -8.297 5.465 1 94.75 87 GLY A N 1
ATOM 673 C CA . GLY A 1 87 ? 8.953 -7.422 5.598 1 94.75 87 GLY A CA 1
ATOM 674 C C . GLY A 1 87 ? 9.672 -7.176 4.285 1 94.75 87 GLY A C 1
ATOM 675 O O . GLY A 1 87 ? 9.281 -6.301 3.512 1 94.75 87 GLY A O 1
ATOM 676 N N . MET A 1 88 ? 10.633 -7.996 3.922 1 96.31 88 MET A N 1
ATOM 677 C CA . MET A 1 88 ? 11.398 -7.855 2.689 1 96.31 88 MET A CA 1
ATOM 678 C C . MET A 1 88 ? 10.609 -8.383 1.495 1 96.31 88 MET A C 1
ATOM 680 O O . MET A 1 88 ? 10.891 -8.023 0.351 1 96.31 88 MET A O 1
ATOM 684 N N . LEU A 1 89 ? 9.672 -9.195 1.752 1 97.88 89 LEU A N 1
ATOM 685 C CA . LEU A 1 89 ? 8.805 -9.797 0.745 1 97.88 89 LEU A CA 1
ATOM 686 C C . LEU A 1 89 ? 7.359 -9.344 0.938 1 97.88 89 LEU A C 1
ATOM 688 O O . LEU A 1 89 ? 6.809 -9.461 2.035 1 97.88 89 LEU A O 1
ATOM 692 N N . VAL A 1 90 ? 6.777 -8.789 -0.149 1 97.94 90 VAL A N 1
ATOM 693 C CA . VAL A 1 90 ? 5.363 -8.422 -0.125 1 97.94 90 VAL A CA 1
ATOM 694 C C . VAL A 1 90 ? 4.617 -9.188 -1.217 1 97.94 90 VAL A C 1
ATOM 696 O O . VAL A 1 90 ? 5.066 -9.234 -2.365 1 97.94 90 VAL A O 1
ATOM 699 N N . ILE A 1 91 ? 3.496 -9.773 -0.854 1 98.56 91 ILE A N 1
ATOM 700 C CA . ILE A 1 91 ? 2.705 -10.578 -1.784 1 98.56 91 ILE A CA 1
ATOM 701 C C . ILE A 1 91 ? 1.333 -9.938 -1.979 1 98.56 91 ILE A C 1
ATOM 703 O O . ILE A 1 91 ? 0.63 -9.656 -1.006 1 98.56 91 ILE A O 1
ATOM 707 N N . HIS A 1 92 ? 1.03 -9.719 -3.189 1 97.06 92 HIS A N 1
ATOM 708 C CA . HIS A 1 92 ? -0.275 -9.203 -3.586 1 97.06 92 HIS A CA 1
ATOM 709 C C . HIS A 1 92 ? -1.105 -10.273 -4.281 1 97.06 92 HIS A C 1
ATOM 711 O O . HIS A 1 92 ? -0.711 -10.789 -5.332 1 97.06 92 HIS A O 1
ATOM 717 N N . VAL A 1 93 ? -2.246 -10.617 -3.705 1 98.06 93 VAL A N 1
ATOM 718 C CA . VAL A 1 93 ? -3.217 -11.492 -4.355 1 98.06 93 VAL A CA 1
ATOM 719 C C . VAL A 1 93 ? -4.504 -10.727 -4.633 1 98.06 93 VAL A C 1
ATOM 721 O O . VAL A 1 93 ? -5.105 -10.156 -3.719 1 98.06 93 VAL A O 1
ATOM 724 N N . GLN A 1 94 ? -4.938 -10.656 -5.883 1 96.06 94 GLN A N 1
ATOM 725 C CA . GLN A 1 94 ? -6.098 -9.844 -6.238 1 96.06 94 GLN A CA 1
ATOM 726 C C . GLN A 1 94 ? -6.895 -10.492 -7.367 1 96.06 94 GLN A C 1
ATOM 728 O O . GLN A 1 94 ? -6.371 -11.328 -8.102 1 96.06 94 GLN A O 1
ATOM 733 N N . ARG A 1 95 ? -8.109 -10.055 -7.461 1 95.56 95 ARG A N 1
ATOM 734 C CA . ARG A 1 95 ? -8.906 -10.469 -8.617 1 95.56 95 ARG A CA 1
ATOM 735 C C . ARG A 1 95 ? -8.359 -9.859 -9.898 1 95.56 95 ARG A C 1
ATOM 737 O O . ARG A 1 95 ? -7.832 -8.742 -9.891 1 95.56 95 ARG A O 1
ATOM 744 N N . ASN A 1 96 ? -8.562 -10.555 -10.93 1 92.06 96 ASN A N 1
ATOM 745 C CA . ASN A 1 96 ? -8.133 -10.062 -12.234 1 92.06 96 ASN A CA 1
ATOM 746 C C . ASN A 1 96 ? -8.719 -8.688 -12.539 1 92.06 96 ASN A C 1
ATOM 748 O O . ASN A 1 96 ? -8.023 -7.812 -13.055 1 92.06 96 ASN A O 1
ATOM 752 N N . THR A 1 97 ? -9.891 -8.492 -12.156 1 87.56 97 THR A N 1
ATOM 753 C CA . THR A 1 97 ? -10.594 -7.238 -12.422 1 87.56 97 THR A CA 1
ATOM 754 C C . THR A 1 97 ? -9.938 -6.086 -11.664 1 87.56 97 THR A C 1
ATOM 756 O O . THR A 1 97 ? -9.703 -5.016 -12.227 1 87.56 97 THR A O 1
ATOM 759 N N . GLU A 1 98 ? -9.617 -6.348 -10.469 1 85.5 98 GLU A N 1
ATOM 760 C CA . GLU A 1 98 ? -8.977 -5.336 -9.633 1 85.5 98 GLU A CA 1
ATOM 761 C C . GLU A 1 98 ? -7.578 -5.004 -10.133 1 85.5 98 GLU A C 1
ATOM 763 O O . GLU A 1 98 ? -7.164 -3.844 -10.125 1 85.5 98 GLU A O 1
ATOM 768 N N . ARG A 1 99 ? -6.926 -5.977 -10.477 1 87.06 99 ARG A N 1
ATOM 769 C CA . ARG A 1 99 ? -5.566 -5.766 -10.961 1 87.06 99 ARG A CA 1
ATOM 770 C C . ARG A 1 99 ? -5.559 -4.902 -12.219 1 87.06 99 ARG A C 1
ATOM 772 O O . ARG A 1 99 ? -4.73 -4 -12.352 1 87.06 99 ARG A O 1
ATOM 779 N N . ASP A 1 100 ? -6.41 -5.105 -13.07 1 79.06 100 ASP A N 1
ATOM 780 C CA . ASP A 1 100 ? -6.523 -4.34 -14.305 1 79.06 100 ASP A CA 1
ATOM 781 C C . ASP A 1 100 ? -6.922 -2.893 -14.023 1 79.06 100 ASP A C 1
ATOM 783 O O . ASP A 1 100 ? -6.426 -1.97 -14.672 1 79.06 100 ASP A O 1
ATOM 787 N N . PHE A 1 101 ? -7.73 -2.828 -13.086 1 73.62 101 PHE A N 1
ATOM 788 C CA . PHE A 1 101 ? -8.297 -1.524 -12.766 1 73.62 101 PHE A CA 1
ATOM 789 C C . PHE A 1 101 ? -7.289 -0.671 -12 1 73.62 101 PHE A C 1
ATOM 791 O O . PHE A 1 101 ? -7.109 0.508 -12.312 1 73.62 101 PHE A O 1
ATOM 798 N N . TYR A 1 102 ? -6.695 -1.213 -10.977 1 75.38 102 TYR A N 1
ATOM 799 C CA . TYR A 1 102 ? -5.887 -0.406 -10.07 1 75.38 102 TYR A CA 1
ATOM 800 C C . TYR A 1 102 ? -4.48 -0.205 -10.625 1 75.38 102 TYR A C 1
ATOM 802 O O . TYR A 1 102 ? -3.791 0.747 -10.25 1 75.38 102 TYR A O 1
ATOM 810 N N . GLY A 1 103 ? -4.129 -0.942 -11.484 1 74.19 103 GLY A N 1
ATOM 811 C CA . GLY A 1 103 ? -2.908 -0.7 -12.234 1 74.19 103 GLY A CA 1
ATOM 812 C C . GLY A 1 103 ? -1.652 -0.889 -11.406 1 74.19 103 GLY A C 1
ATOM 813 O O . GLY A 1 103 ? -0.67 -0.166 -11.578 1 74.19 103 GLY A O 1
ATOM 814 N N . LEU A 1 104 ? -1.709 -1.801 -10.555 1 80.69 104 LEU A N 1
ATOM 815 C CA . LEU A 1 104 ? -0.531 -2.113 -9.758 1 80.69 104 LEU A CA 1
ATOM 816 C C . LEU A 1 104 ? 0.67 -2.408 -10.648 1 80.69 104 LEU A C 1
ATOM 818 O O . LEU A 1 104 ? 1.787 -1.974 -10.359 1 80.69 104 LEU A O 1
ATOM 822 N N . ASP A 1 105 ? 0.385 -2.969 -11.68 1 84.44 105 ASP A N 1
ATOM 823 C CA . ASP A 1 105 ? 1.435 -3.35 -12.617 1 84.44 105 ASP A CA 1
ATOM 824 C C . ASP A 1 105 ? 2.154 -2.119 -13.164 1 84.44 105 ASP A C 1
ATOM 826 O O . ASP A 1 105 ? 3.373 -2.137 -13.344 1 84.44 105 ASP A O 1
ATOM 830 N N . ARG A 1 106 ? 1.465 -1.167 -13.32 1 80.94 106 ARG A N 1
ATOM 831 C CA . ARG A 1 106 ? 2.049 0.041 -13.898 1 80.94 106 ARG A CA 1
ATOM 832 C C . ARG A 1 106 ? 3.021 0.696 -12.922 1 80.94 106 ARG A C 1
ATOM 834 O O . ARG A 1 106 ? 4.047 1.24 -13.336 1 80.94 106 ARG A O 1
ATOM 841 N N . LEU A 1 107 ? 2.773 0.586 -11.75 1 81.19 107 LEU A N 1
ATOM 842 C CA . LEU A 1 107 ? 3.596 1.23 -10.727 1 81.19 107 LEU A CA 1
ATOM 843 C C . LEU A 1 107 ? 4.984 0.604 -10.68 1 81.19 107 LEU A C 1
ATOM 845 O O . LEU A 1 107 ? 5.965 1.284 -10.359 1 81.19 107 LEU A O 1
ATOM 849 N N . TYR A 1 108 ? 5.043 -0.662 -11.047 1 89.06 108 TYR A N 1
ATOM 850 C CA . TYR A 1 108 ? 6.316 -1.357 -10.906 1 89.06 108 TYR A CA 1
ATOM 851 C C . TYR A 1 108 ? 6.793 -1.901 -12.25 1 89.06 108 TYR A C 1
ATOM 853 O O . TYR A 1 108 ? 7.57 -2.857 -12.297 1 89.06 108 TYR A O 1
ATOM 861 N N . GLN A 1 109 ? 6.273 -1.323 -13.242 1 87.88 109 GLN A N 1
ATOM 862 C CA . GLN A 1 109 ? 6.543 -1.826 -14.586 1 87.88 109 GLN A CA 1
ATOM 863 C C . GLN A 1 109 ? 8.023 -1.722 -14.93 1 87.88 109 GLN A C 1
ATOM 865 O O . GLN A 1 109 ? 8.547 -2.512 -15.719 1 87.88 109 GLN A O 1
ATOM 870 N N . ASP A 1 110 ? 8.781 -0.841 -14.375 1 89.12 110 ASP A N 1
ATOM 871 C CA . ASP A 1 110 ? 10.188 -0.618 -14.703 1 89.12 110 ASP A CA 1
ATOM 872 C C . ASP A 1 110 ? 11.102 -1.481 -13.836 1 89.12 110 ASP A C 1
ATOM 874 O O . ASP A 1 110 ? 12.32 -1.494 -14.023 1 89.12 110 ASP A O 1
ATOM 878 N N . CYS A 1 111 ? 10.547 -2.172 -12.938 1 93.5 111 CYS A N 1
ATOM 879 C CA . CYS A 1 111 ? 11.336 -3.047 -12.078 1 93.5 111 CYS A CA 1
ATOM 880 C C . CYS A 1 111 ? 11.586 -4.391 -12.75 1 93.5 111 CYS A C 1
ATOM 882 O O . CYS A 1 111 ? 10.711 -4.914 -13.453 1 93.5 111 CYS A O 1
ATOM 884 N N . PRO A 1 112 ? 12.727 -4.953 -12.562 1 93.69 112 PRO A N 1
ATOM 885 C CA . PRO A 1 112 ? 13.055 -6.227 -13.211 1 93.69 112 PRO A CA 1
ATOM 886 C C . PRO A 1 112 ? 12.164 -7.375 -12.727 1 93.69 112 PRO A C 1
ATOM 888 O O . PRO A 1 112 ? 11.82 -7.434 -11.539 1 93.69 112 PRO A O 1
ATOM 891 N N . LEU A 1 113 ? 11.906 -8.25 -13.664 1 94.44 113 LEU A N 1
ATOM 892 C CA . LEU A 1 113 ? 11.219 -9.484 -13.312 1 94.44 113 LEU A CA 1
ATOM 893 C C . LEU A 1 113 ? 12.219 -10.578 -12.93 1 94.44 113 LEU A C 1
ATOM 895 O O . LEU A 1 113 ? 13.289 -10.68 -13.531 1 94.44 113 LEU A O 1
ATOM 899 N N . ILE A 1 114 ? 11.828 -11.352 -11.984 1 94.56 114 ILE A N 1
ATOM 900 C CA . ILE A 1 114 ? 12.625 -12.508 -11.586 1 94.56 114 ILE A CA 1
ATOM 901 C C . ILE A 1 114 ? 11.984 -13.789 -12.125 1 94.56 114 ILE A C 1
ATOM 903 O O . ILE A 1 114 ? 10.812 -14.062 -11.852 1 94.56 114 ILE A O 1
ATOM 907 N N . GLU A 1 115 ? 12.75 -14.5 -12.828 1 93.38 115 GLU A N 1
ATOM 908 C CA . GLU A 1 115 ? 12.242 -15.75 -13.383 1 93.38 115 GLU A CA 1
ATOM 909 C C . GLU A 1 115 ? 12.172 -16.844 -12.312 1 93.38 115 GLU A C 1
ATOM 911 O O . GLU A 1 115 ? 13.07 -16.969 -11.484 1 93.38 115 GLU A O 1
ATOM 916 N N . VAL A 1 116 ? 11.062 -17.5 -12.305 1 93.94 116 VAL A N 1
ATOM 917 C CA . VAL A 1 116 ? 10.867 -18.625 -11.398 1 93.94 116 VAL A CA 1
ATOM 918 C C . VAL A 1 116 ? 10.641 -19.906 -12.203 1 93.94 116 VAL A C 1
ATOM 920 O O . VAL A 1 116 ? 9.766 -19.953 -13.07 1 93.94 116 VAL A O 1
ATOM 923 N N . GLU A 1 117 ? 11.469 -20.828 -11.867 1 90.62 117 GLU A N 1
ATOM 924 C CA . GLU A 1 117 ? 11.344 -22.109 -12.578 1 90.62 117 GLU A CA 1
ATOM 925 C C . GLU A 1 117 ? 9.961 -22.719 -12.367 1 90.62 117 GLU A C 1
ATOM 927 O O . GLU A 1 117 ? 9.477 -22.812 -11.242 1 90.62 117 GLU A O 1
ATOM 932 N N . GLY A 1 118 ? 9.32 -23.078 -13.453 1 90.12 118 GLY A N 1
ATOM 933 C CA . GLY A 1 118 ? 8.047 -23.766 -13.375 1 90.12 118 GLY A CA 1
ATOM 934 C C . GLY A 1 118 ? 6.855 -22.828 -13.383 1 90.12 118 GLY A C 1
ATOM 935 O O . GLY A 1 118 ? 5.707 -23.266 -13.312 1 90.12 118 GLY A O 1
ATOM 936 N N . ILE A 1 119 ? 7.188 -21.531 -13.336 1 89.5 119 ILE A N 1
ATOM 937 C CA . ILE A 1 119 ? 6.113 -20.547 -13.328 1 89.5 119 ILE A CA 1
ATOM 938 C C . ILE A 1 119 ? 6.215 -19.656 -14.562 1 89.5 119 ILE A C 1
ATOM 940 O O . ILE A 1 119 ? 7.293 -19.172 -14.898 1 89.5 119 ILE A O 1
ATOM 944 N N . ASP A 1 120 ? 5.082 -19.578 -15.281 1 82.25 120 ASP A N 1
ATOM 945 C CA . ASP A 1 120 ? 5.047 -18.609 -16.375 1 82.25 120 ASP A CA 1
ATOM 946 C C . ASP A 1 120 ? 4.816 -17.203 -15.844 1 82.25 120 ASP A C 1
ATOM 948 O O . ASP A 1 120 ? 3.738 -16.891 -15.336 1 82.25 120 ASP A O 1
ATOM 952 N N . THR A 1 121 ? 5.863 -16.469 -15.836 1 75 121 THR A N 1
ATOM 953 C CA . THR A 1 121 ? 5.754 -15.094 -15.336 1 75 121 THR A CA 1
ATOM 954 C C . THR A 1 121 ? 4.969 -14.227 -16.312 1 75 121 THR A C 1
ATOM 956 O O . THR A 1 121 ? 5.051 -14.414 -17.531 1 75 121 THR A O 1
ATOM 959 N N . MET A 1 122 ? 4.23 -13.367 -15.734 1 75.31 122 MET A N 1
ATOM 960 C CA . MET A 1 122 ? 3.41 -12.469 -16.547 1 75.31 122 MET A CA 1
ATOM 961 C C . MET A 1 122 ? 4.266 -11.695 -17.547 1 75.31 122 MET A C 1
ATOM 963 O O . MET A 1 122 ? 5.375 -11.273 -17.219 1 75.31 122 MET A O 1
ATOM 967 N N . ALA A 1 123 ? 3.754 -11.75 -18.734 1 71.19 123 ALA A N 1
ATOM 968 C CA . ALA A 1 123 ? 4.41 -10.922 -19.75 1 71.19 123 ALA A CA 1
ATOM 969 C C . ALA A 1 123 ? 3.939 -9.469 -19.656 1 71.19 123 ALA A C 1
ATOM 971 O O . ALA A 1 123 ? 2.746 -9.203 -19.5 1 71.19 123 ALA A O 1
ATOM 972 N N . ARG A 1 124 ? 4.891 -8.547 -19.406 1 73.69 124 ARG A N 1
ATOM 973 C CA . ARG A 1 124 ? 4.523 -7.133 -19.391 1 73.69 124 ARG A CA 1
ATOM 974 C C . ARG A 1 124 ? 4.09 -6.66 -20.781 1 73.69 124 ARG A C 1
ATOM 976 O O . ARG A 1 124 ? 4.738 -6.98 -21.781 1 73.69 124 ARG A O 1
ATOM 983 N N . PRO A 1 125 ? 2.947 -6.059 -20.781 1 62.56 125 PRO A N 1
ATOM 984 C CA . PRO A 1 125 ? 2.529 -5.57 -22.094 1 62.56 125 PRO A CA 1
ATOM 985 C C . PRO A 1 125 ? 3.545 -4.613 -22.719 1 62.5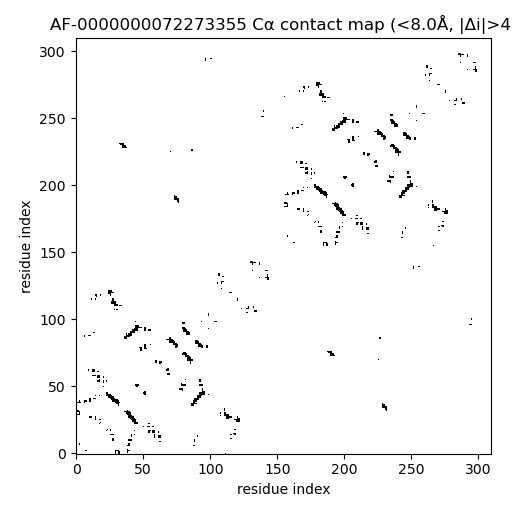6 125 PRO A C 1
ATOM 987 O O . PRO A 1 125 ? 4.203 -3.854 -22 1 62.56 125 PRO A O 1
ATOM 990 N N . GLU A 1 126 ? 3.984 -4.891 -23.922 1 53.66 126 GLU A N 1
ATOM 991 C CA . GLU A 1 126 ? 4.926 -4.074 -24.688 1 53.66 126 GLU A CA 1
ATOM 992 C C . GLU A 1 126 ? 4.598 -2.59 -24.547 1 53.66 126 GLU A C 1
ATOM 994 O O . GLU A 1 126 ? 5.5 -1.751 -24.547 1 53.66 126 GLU A O 1
ATOM 999 N N . GLU A 1 127 ? 3.445 -2.254 -24.516 1 51.41 127 GLU A N 1
ATOM 1000 C CA . GLU A 1 127 ? 3.02 -0.858 -24.484 1 51.41 127 GLU A CA 1
ATOM 1001 C C . GLU A 1 127 ? 3.494 -0.163 -23.219 1 51.41 127 GLU A C 1
ATOM 1003 O O . GLU A 1 127 ? 3.717 1.049 -23.203 1 51.41 127 GLU A O 1
ATOM 1008 N N . TRP A 1 128 ? 3.789 -0.813 -22.25 1 52.88 128 TRP A N 1
ATOM 1009 C CA . TRP A 1 128 ? 4.203 -0.201 -21 1 52.88 128 TRP A CA 1
ATOM 1010 C C . TRP A 1 128 ? 5.664 0.225 -21.047 1 52.88 128 TRP A C 1
ATOM 1012 O O . TRP A 1 128 ? 6.082 1.125 -20.328 1 52.88 128 TRP A O 1
ATOM 1022 N N . ALA A 1 129 ? 6.406 -0.607 -21.828 1 48.47 129 ALA A N 1
ATOM 1023 C CA . ALA A 1 129 ? 7.824 -0.3 -22 1 48.47 129 ALA A CA 1
ATOM 1024 C C . ALA A 1 129 ? 8.016 1.111 -22.562 1 48.47 129 ALA A C 1
ATOM 1026 O O . ALA A 1 129 ? 9.055 1.735 -22.328 1 48.47 129 ALA A O 1
ATOM 1027 N N . GLN A 1 130 ? 7.18 1.529 -23.312 1 47.72 130 GLN A N 1
ATOM 1028 C CA . GLN A 1 130 ? 7.379 2.814 -23.984 1 47.72 130 GLN A CA 1
ATOM 1029 C C . GLN A 1 130 ? 6.934 3.969 -23.094 1 47.72 130 GLN A C 1
ATOM 1031 O O . GLN A 1 130 ? 7.18 5.137 -23.406 1 47.72 130 GLN A O 1
ATOM 1036 N N . ASP A 1 131 ? 6.41 3.635 -21.953 1 50.34 131 ASP A N 1
ATOM 1037 C CA . ASP A 1 131 ? 5.859 4.73 -21.156 1 50.34 131 ASP A CA 1
ATOM 1038 C C . ASP A 1 131 ? 6.875 5.227 -20.125 1 50.34 131 ASP A C 1
ATOM 1040 O O . ASP A 1 131 ? 7.762 4.48 -19.719 1 50.34 131 ASP A O 1
ATOM 1044 N N . VAL A 1 132 ? 6.969 6.539 -19.969 1 44.31 132 VAL A N 1
ATOM 1045 C CA . VAL A 1 132 ? 7.797 7.293 -19.031 1 44.31 132 VAL A CA 1
ATOM 1046 C C . VAL A 1 132 ? 7.715 6.668 -17.641 1 44.31 132 VAL A C 1
ATOM 1048 O O . VAL A 1 132 ? 6.645 6.242 -17.219 1 44.31 132 VAL A O 1
ATOM 1051 N N . ASP A 1 133 ? 8.875 6.262 -17.203 1 50.25 133 ASP A N 1
ATOM 1052 C CA . ASP A 1 133 ? 8.969 5.797 -15.828 1 50.25 133 ASP A CA 1
ATOM 1053 C C . ASP A 1 133 ? 8.172 6.695 -14.891 1 50.25 133 ASP A C 1
ATOM 1055 O O . ASP A 1 133 ? 8.609 7.797 -14.547 1 50.25 133 ASP A O 1
ATOM 1059 N N . VAL A 1 134 ? 7.031 6.324 -14.656 1 49.72 134 VAL A N 1
ATOM 1060 C CA . VAL A 1 134 ? 6.086 7.121 -13.883 1 49.72 134 VAL A CA 1
ATOM 1061 C C . VAL A 1 134 ? 6.727 7.539 -12.555 1 49.72 134 VAL A C 1
ATOM 1063 O O . VAL A 1 134 ? 6.301 8.516 -11.938 1 49.72 134 VAL A O 1
ATOM 1066 N N . ARG A 1 135 ? 7.699 6.77 -12.125 1 52.97 135 ARG A N 1
ATOM 1067 C CA . ARG A 1 135 ? 8.266 7.074 -10.812 1 52.97 135 ARG A CA 1
ATOM 1068 C C . ARG A 1 135 ? 9.344 8.148 -10.922 1 52.97 135 ARG A C 1
ATOM 1070 O O . ARG A 1 135 ? 9.758 8.719 -9.914 1 52.97 135 ARG A O 1
ATOM 1077 N N . THR A 1 136 ? 9.906 8.344 -12.102 1 47.97 136 THR A N 1
ATOM 1078 C CA . THR A 1 136 ? 10.992 9.305 -12.281 1 47.97 136 THR A CA 1
ATOM 1079 C C . THR A 1 136 ? 10.461 10.609 -12.852 1 47.97 136 THR A C 1
ATOM 1081 O O . THR A 1 136 ? 11.234 11.516 -13.172 1 47.97 136 THR A O 1
ATOM 1084 N N . VAL A 1 137 ? 9.195 10.703 -13.039 1 44.59 137 VAL A N 1
ATOM 1085 C CA . VAL A 1 137 ? 8.719 11.922 -13.695 1 44.59 137 VAL A CA 1
ATOM 1086 C C . VAL A 1 137 ? 8.828 13.102 -12.734 1 44.59 137 VAL A C 1
ATOM 1088 O O . VAL A 1 137 ? 8.391 13.023 -11.586 1 44.59 137 VAL A O 1
ATOM 1091 N N . GLU A 1 138 ? 9.688 13.953 -13.07 1 46.41 138 GLU A N 1
ATOM 1092 C CA . GLU A 1 138 ? 9.945 15.18 -12.328 1 46.41 138 GLU A CA 1
ATOM 1093 C C . GLU A 1 138 ? 8.773 16.156 -12.453 1 46.41 138 GLU A C 1
ATOM 1095 O O . GLU A 1 138 ? 8.648 17.078 -11.656 1 46.41 138 GLU A O 1
ATOM 1100 N N . SER A 1 139 ? 8.07 16.047 -13.703 1 45.94 139 SER A N 1
ATOM 1101 C CA . SER A 1 139 ? 6.941 16.922 -13.992 1 45.94 139 SER A CA 1
ATOM 1102 C C . SER A 1 139 ? 5.758 16.125 -14.539 1 45.94 139 SER A C 1
ATOM 1104 O O . SER A 1 139 ? 5.941 15.109 -15.211 1 45.94 139 SER A O 1
ATOM 1106 N N . LEU A 1 140 ? 4.527 16.375 -14.055 1 47.81 140 LEU A N 1
ATOM 1107 C CA . LEU A 1 140 ? 3.309 15.734 -14.523 1 47.81 140 LEU A CA 1
ATOM 1108 C C . LEU A 1 140 ? 3.301 15.633 -16.047 1 47.81 140 LEU A C 1
ATOM 1110 O O . LEU A 1 140 ? 2.695 14.719 -16.609 1 47.81 140 LEU A O 1
ATOM 1114 N N . ASP A 1 141 ? 3.924 16.531 -16.641 1 45.5 141 ASP A N 1
ATOM 1115 C CA . ASP A 1 141 ? 3.916 16.656 -18.094 1 45.5 141 ASP A CA 1
ATOM 1116 C C . ASP A 1 141 ? 4.605 15.461 -18.75 1 45.5 141 ASP A C 1
ATOM 1118 O O . ASP A 1 141 ? 4.457 15.234 -19.953 1 45.5 141 ASP A O 1
ATOM 1122 N N . GLU A 1 142 ? 5.324 14.867 -18.031 1 41.41 142 GLU A N 1
ATOM 1123 C CA . GLU A 1 142 ? 6.152 13.812 -18.609 1 41.41 142 GLU A CA 1
ATOM 1124 C C . GLU A 1 142 ? 5.449 12.461 -18.562 1 41.41 142 GLU A C 1
ATOM 1126 O O . GLU A 1 142 ? 5.969 11.469 -19.062 1 41.41 142 GLU A O 1
ATOM 1131 N N . ILE A 1 143 ? 4.48 12.336 -17.953 1 41.97 143 ILE A N 1
ATOM 1132 C CA . ILE A 1 143 ? 3.781 11.062 -17.812 1 41.97 143 ILE A CA 1
ATOM 1133 C C . ILE A 1 143 ? 2.852 10.844 -19 1 41.97 143 ILE A C 1
ATOM 1135 O O . ILE A 1 143 ? 1.934 11.641 -19.234 1 41.97 143 ILE A O 1
ATOM 1139 N N . PRO A 1 144 ? 3.234 9.992 -19.859 1 36.53 144 PRO A N 1
ATOM 1140 C CA . PRO A 1 144 ? 2.279 9.656 -20.922 1 36.53 144 PRO A CA 1
ATOM 1141 C C . PRO A 1 144 ? 0.956 9.125 -20.375 1 36.53 144 PRO A C 1
ATOM 1143 O O . PRO A 1 144 ? 0.948 8.234 -19.531 1 36.53 144 PRO A O 1
ATOM 1146 N N . LEU A 1 145 ? 0.011 9.867 -20.188 1 34.38 145 LEU A N 1
ATOM 1147 C CA . LEU A 1 145 ? -1.31 9.445 -19.719 1 34.38 145 LEU A CA 1
ATOM 1148 C C . LEU A 1 145 ? -1.713 8.117 -20.359 1 34.38 145 LEU A C 1
ATOM 1150 O O . LEU A 1 145 ? -1.433 7.879 -21.531 1 34.38 145 LEU A O 1
ATOM 1154 N N . ALA A 1 146 ? -2.033 7.16 -19.703 1 36.16 146 ALA A N 1
ATOM 1155 C CA . ALA A 1 146 ? -2.539 5.879 -20.188 1 36.16 146 ALA A CA 1
ATOM 1156 C C . ALA A 1 146 ? -3.256 6.043 -21.531 1 36.16 146 ALA A C 1
ATOM 1158 O O . ALA A 1 146 ? -3.699 7.145 -21.875 1 36.16 146 ALA A O 1
ATOM 1159 N N . GLY A 1 147 ? -3.68 4.809 -22.172 1 31.94 147 GLY A N 1
ATOM 1160 C CA . GLY A 1 147 ? -4.227 4.387 -23.453 1 31.94 147 GLY A CA 1
ATOM 1161 C C . GLY A 1 147 ? -5.375 5.258 -23.922 1 31.94 147 GLY A C 1
ATOM 1162 O O . GLY A 1 147 ? -6.059 5.887 -23.109 1 31.94 147 GLY A O 1
ATOM 1163 N N . GLU A 1 148 ? -5.195 5.766 -25.172 1 30.31 148 GLU A N 1
ATOM 1164 C CA . GLU A 1 148 ? -6.281 6.18 -26.062 1 30.31 148 GLU A CA 1
ATOM 1165 C C . GLU A 1 148 ? -7.496 5.266 -25.906 1 30.31 148 GLU A C 1
ATOM 1167 O O . GLU A 1 148 ? -7.352 4.047 -25.781 1 30.31 148 GLU A O 1
ATOM 1172 N N . GLU A 1 149 ? -8.516 5.73 -25.375 1 30.95 149 GLU A N 1
ATOM 1173 C CA . GLU A 1 149 ? -9.766 4.992 -25.562 1 30.95 149 GLU A CA 1
ATOM 1174 C C . GLU A 1 149 ? -9.805 4.309 -26.938 1 30.95 149 GLU A C 1
ATOM 1176 O O . GLU A 1 149 ? -9.414 4.902 -27.938 1 30.95 149 GLU A O 1
ATOM 1181 N N . PRO A 1 150 ? -9.688 3.023 -27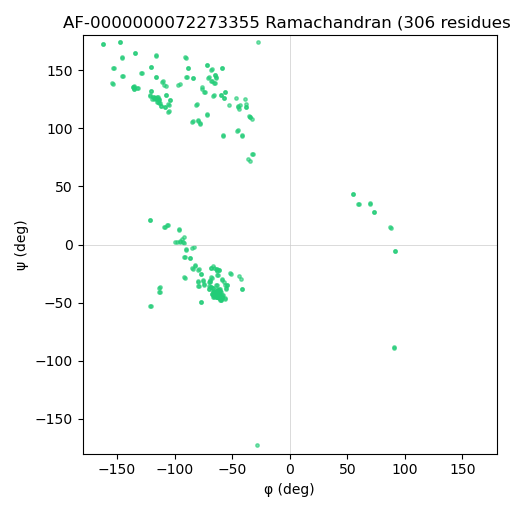.031 1 27.67 150 PRO A N 1
ATOM 1182 C CA . PRO A 1 150 ? -9.938 2.559 -28.406 1 27.67 150 PRO A CA 1
ATOM 1183 C C . PRO A 1 150 ? -11.055 3.334 -29.094 1 27.67 150 PRO A C 1
ATOM 1185 O O . PRO A 1 150 ? -12.07 3.66 -28.469 1 27.67 150 PRO A O 1
ATOM 1188 N N . ALA A 1 151 ? -10.766 4.004 -30.172 1 30.5 151 ALA A N 1
ATOM 1189 C CA . ALA A 1 151 ? -11.727 4.625 -31.078 1 30.5 151 ALA A CA 1
ATOM 1190 C C . ALA A 1 151 ? -12.891 3.678 -31.375 1 30.5 151 ALA A C 1
ATOM 1192 O O . ALA A 1 151 ? -12.695 2.463 -31.469 1 30.5 151 ALA A O 1
ATOM 1193 N N . ASP A 1 152 ? -14.094 4.047 -31.016 1 30.47 152 ASP A N 1
ATOM 1194 C CA . ASP A 1 152 ? -15.305 3.408 -31.5 1 30.47 152 ASP A CA 1
ATOM 1195 C C . ASP A 1 152 ? -15.117 2.902 -32.938 1 30.47 152 ASP A C 1
ATOM 1197 O O . ASP A 1 152 ? -14.875 3.691 -33.844 1 30.47 152 ASP A O 1
ATOM 1201 N N . GLU A 1 153 ? -14.469 1.82 -33.062 1 24.5 153 GLU A N 1
ATOM 1202 C CA . GLU A 1 153 ? -14.75 1.305 -34.406 1 24.5 153 GLU A CA 1
ATOM 1203 C C . GLU A 1 153 ? -16.234 1.394 -34.719 1 24.5 153 GLU A C 1
ATOM 1205 O O . GLU A 1 153 ? -17.078 0.928 -33.938 1 24.5 153 GLU A O 1
ATOM 1210 N N . GLU A 1 154 ? -16.578 2.43 -35.438 1 26.72 154 GLU A N 1
ATOM 1211 C CA . GLU A 1 154 ? -17.781 2.496 -36.281 1 26.72 154 GLU A CA 1
ATOM 1212 C C . GLU A 1 154 ? -18.094 1.142 -36.906 1 26.72 154 GLU A C 1
ATOM 1214 O O . GLU A 1 154 ? -17.281 0.609 -37.688 1 26.72 154 GLU A O 1
ATOM 1219 N N . PHE A 1 155 ? -18.594 0.183 -35.969 1 22.2 155 PHE A N 1
ATOM 1220 C CA . PHE A 1 155 ? -19.469 -0.616 -36.844 1 22.2 155 PHE A CA 1
ATOM 1221 C C . PHE A 1 155 ? -20.719 0.165 -37.219 1 22.2 155 PHE A C 1
ATOM 1223 O O . PHE A 1 155 ? -21.172 1.033 -36.469 1 22.2 155 PHE A O 1
ATOM 1230 N N . MET B 1 1 ? -19.031 5.715 9.828 1 60.41 1 MET B N 1
ATOM 1231 C CA . MET B 1 1 ? -17.75 6.035 10.461 1 60.41 1 MET B CA 1
ATOM 1232 C C . MET B 1 1 ? -17.469 5.078 11.617 1 60.41 1 MET B C 1
ATOM 1234 O O . MET B 1 1 ? -17.922 5.305 12.742 1 60.41 1 MET B O 1
ATOM 1238 N N . THR B 1 2 ? -17 3.934 11.297 1 69.44 2 THR B N 1
ATOM 1239 C CA . THR B 1 2 ? -16.875 2.828 12.242 1 69.44 2 THR B CA 1
ATOM 1240 C C . THR B 1 2 ? -15.492 2.809 12.875 1 69.44 2 THR B C 1
ATOM 1242 O O . THR B 1 2 ? -15.219 2.004 13.773 1 69.44 2 THR B O 1
ATOM 1245 N N . ALA B 1 3 ? -14.719 3.85 12.531 1 82.12 3 ALA B N 1
ATOM 1246 C CA . ALA B 1 3 ? -13.398 3.871 13.148 1 82.12 3 ALA B CA 1
ATOM 1247 C C . ALA B 1 3 ? -13.5 4.043 14.664 1 82.12 3 ALA B C 1
ATOM 1249 O O . ALA B 1 3 ? -14.352 4.781 15.148 1 82.12 3 ALA B O 1
ATOM 1250 N N . THR B 1 4 ? -12.641 3.287 15.328 1 87.19 4 THR B N 1
ATOM 1251 C CA . THR B 1 4 ? -12.688 3.312 16.781 1 87.19 4 THR B CA 1
ATOM 1252 C C . THR B 1 4 ? -12.156 4.637 17.312 1 87.19 4 THR B C 1
ATOM 1254 O O . THR B 1 4 ? -11.328 5.285 16.672 1 87.19 4 THR B O 1
ATOM 1257 N N . HIS B 1 5 ? -12.633 4.973 18.5 1 90.62 5 HIS B N 1
ATOM 1258 C CA . HIS B 1 5 ? -12.273 6.242 19.141 1 90.62 5 HIS B CA 1
ATOM 1259 C C . HIS B 1 5 ? -10.773 6.336 19.359 1 90.62 5 HIS B C 1
ATOM 1261 O O . HIS B 1 5 ? -10.172 7.398 19.172 1 90.62 5 HIS B O 1
ATOM 1267 N N . ASP B 1 6 ? -10.203 5.258 19.75 1 94.31 6 ASP B N 1
ATOM 1268 C CA . ASP B 1 6 ? -8.773 5.266 20.031 1 94.31 6 ASP B CA 1
ATOM 1269 C C . ASP B 1 6 ? -7.961 5.516 18.766 1 94.31 6 ASP B C 1
ATOM 1271 O O . ASP B 1 6 ? -6.98 6.262 18.781 1 94.31 6 ASP B O 1
ATOM 1275 N N . THR B 1 7 ? -8.375 4.91 17.703 1 96.62 7 THR B N 1
ATOM 1276 C CA . THR B 1 7 ? -7.672 5.094 16.438 1 96.62 7 THR B CA 1
ATOM 1277 C C . THR B 1 7 ? -7.809 6.531 15.953 1 96.62 7 THR B C 1
ATOM 1279 O O . THR B 1 7 ? -6.848 7.117 15.445 1 96.62 7 THR B O 1
ATOM 1282 N N . ILE B 1 8 ? -9 7.086 16.109 1 96.56 8 ILE B N 1
ATOM 1283 C CA . ILE B 1 8 ? -9.25 8.461 15.695 1 96.56 8 ILE B CA 1
ATOM 1284 C C . ILE B 1 8 ? -8.391 9.414 16.516 1 96.56 8 ILE B C 1
ATOM 1286 O O . ILE B 1 8 ? -7.82 10.367 15.984 1 96.56 8 ILE B O 1
ATOM 1290 N N . ARG B 1 9 ? -8.305 9.133 17.75 1 96.94 9 ARG B N 1
ATOM 1291 C CA 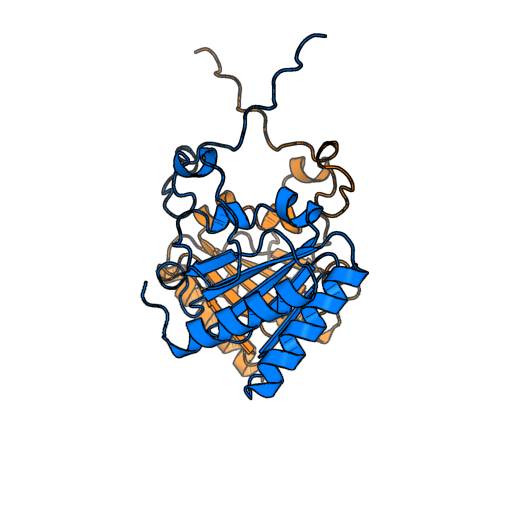. ARG B 1 9 ? -7.477 9.953 18.625 1 96.94 9 ARG B CA 1
ATOM 1292 C C . ARG B 1 9 ? -6.023 9.953 18.156 1 96.94 9 ARG B C 1
ATOM 1294 O O . ARG B 1 9 ? -5.398 11.008 18.062 1 96.94 9 ARG B O 1
ATOM 1301 N N . LEU B 1 10 ? -5.477 8.781 17.875 1 98.06 10 LEU B N 1
ATOM 1302 C CA . LEU B 1 10 ? -4.102 8.672 17.391 1 98.06 10 LEU B CA 1
ATOM 1303 C C . LEU B 1 10 ? -3.93 9.391 16.062 1 98.06 10 LEU B C 1
ATOM 1305 O O . LEU B 1 10 ? -2.906 10.039 15.828 1 98.06 10 LEU B O 1
ATOM 1309 N N . ALA B 1 11 ? -4.938 9.273 15.234 1 98.19 11 ALA B N 1
ATOM 1310 C CA . ALA B 1 11 ? -4.898 9.945 13.938 1 98.19 11 ALA B CA 1
ATOM 1311 C C . ALA B 1 11 ? -4.84 11.461 14.109 1 98.19 11 ALA B C 1
ATOM 1313 O O . ALA B 1 11 ? -4.129 12.148 13.367 1 98.19 11 ALA B O 1
ATOM 1314 N N . GLU B 1 12 ? -5.574 11.945 15.055 1 97.81 12 GLU B N 1
ATOM 1315 C CA . GLU B 1 12 ? -5.57 13.375 15.336 1 97.81 12 GLU B CA 1
ATOM 1316 C C . GLU B 1 12 ? -4.191 13.836 15.805 1 97.81 12 GLU B C 1
ATOM 1318 O O . GLU B 1 12 ? -3.719 14.898 15.391 1 97.81 12 GLU B O 1
ATOM 1323 N N . ILE B 1 13 ? -3.607 13.055 16.625 1 98.31 13 ILE B N 1
ATOM 1324 C CA . ILE B 1 13 ? -2.268 13.367 17.109 1 98.31 13 ILE B CA 1
ATOM 1325 C C . ILE B 1 13 ? -1.29 13.414 15.93 1 98.31 13 ILE B C 1
ATOM 1327 O O . ILE B 1 13 ? -0.486 14.344 15.828 1 98.31 13 ILE B O 1
ATOM 1331 N N . ALA B 1 14 ? -1.382 12.484 15.078 1 98.69 14 ALA B N 1
ATOM 1332 C CA . ALA B 1 14 ? -0.508 12.422 13.906 1 98.69 14 ALA B CA 1
ATOM 1333 C C . ALA B 1 14 ? -0.719 13.633 13 1 98.69 14 ALA B C 1
ATOM 1335 O O . ALA B 1 14 ? 0.246 14.234 12.523 1 98.69 14 ALA B O 1
ATOM 1336 N N . ALA B 1 15 ? -1.976 13.953 12.781 1 98.38 15 ALA B N 1
ATOM 1337 C CA . ALA B 1 15 ? -2.309 15.086 11.922 1 98.38 15 ALA B CA 1
ATOM 1338 C C . A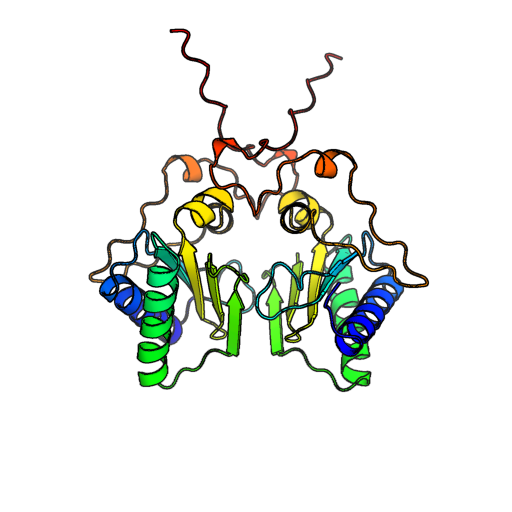LA B 1 15 ? -1.756 16.391 12.5 1 98.38 15 ALA B C 1
ATOM 1340 O O . ALA B 1 15 ? -1.189 17.203 11.773 1 98.38 15 ALA B O 1
ATOM 1341 N N . LYS B 1 16 ? -1.924 16.562 13.742 1 98.38 16 LYS B N 1
ATOM 1342 C CA . LYS B 1 16 ? -1.43 17.766 14.406 1 98.38 16 LYS B CA 1
ATOM 1343 C C . LYS B 1 16 ? 0.095 17.812 14.383 1 98.38 16 LYS B C 1
ATOM 1345 O O . LYS B 1 16 ? 0.683 18.875 14.211 1 98.38 16 LYS B O 1
ATOM 1350 N N . ALA B 1 17 ? 0.726 16.672 14.609 1 98.62 17 ALA B N 1
ATOM 1351 C CA . ALA B 1 17 ? 2.182 16.594 14.516 1 98.62 17 ALA B CA 1
ATOM 1352 C C . ALA B 1 17 ? 2.666 17 13.133 1 98.62 17 ALA B C 1
ATOM 1354 O O . ALA B 1 17 ? 3.648 17.734 13.008 1 98.62 17 ALA B O 1
ATOM 1355 N N . ALA B 1 18 ? 1.993 16.531 12.102 1 98.62 18 ALA B N 1
ATOM 1356 C CA . ALA B 1 18 ? 2.334 16.922 10.734 1 98.62 18 ALA B CA 1
ATOM 1357 C C . ALA B 1 18 ? 2.18 18.422 10.531 1 98.62 18 ALA B C 1
ATOM 1359 O O . ALA B 1 18 ? 3.047 19.062 9.93 1 98.62 18 ALA B O 1
ATOM 1360 N N . ALA B 1 19 ? 1.081 18.953 11.008 1 97.81 19 ALA B N 1
ATOM 1361 C CA . ALA B 1 19 ? 0.811 20.391 10.875 1 97.81 19 ALA B CA 1
ATOM 1362 C C . ALA B 1 19 ? 1.891 21.219 11.57 1 97.81 19 ALA B C 1
ATOM 1364 O O . ALA B 1 19 ? 2.283 22.266 11.07 1 97.81 19 ALA B O 1
ATOM 1365 N N . GLU B 1 20 ? 2.301 20.75 12.68 1 97.25 20 GLU B N 1
ATOM 1366 C CA . GLU B 1 20 ? 3.346 21.438 13.43 1 97.25 20 GLU B CA 1
ATOM 1367 C C . GLU B 1 20 ? 4.621 21.578 12.602 1 97.25 20 GLU B C 1
ATOM 1369 O O . GLU B 1 20 ? 5.367 22.547 12.766 1 97.25 20 GLU B O 1
ATOM 1374 N N . LYS B 1 21 ? 4.816 20.609 11.734 1 97.88 21 LYS B N 1
ATOM 1375 C CA . LYS B 1 21 ? 5.984 20.656 10.859 1 97.88 21 LYS B CA 1
ATOM 1376 C C . LYS B 1 21 ? 5.633 21.25 9.5 1 97.88 21 LYS B C 1
ATOM 1378 O O . LYS B 1 21 ? 6.359 21.062 8.523 1 97.88 21 LYS B O 1
ATOM 1383 N N . LEU B 1 22 ? 4.473 21.859 9.422 1 96.62 22 LEU B N 1
ATOM 1384 C CA . LEU B 1 22 ? 4.027 22.672 8.297 1 96.62 22 LEU B CA 1
ATOM 1385 C C . LEU B 1 22 ? 3.68 21.797 7.102 1 96.62 22 LEU B C 1
ATOM 1387 O O . LEU B 1 22 ? 3.895 22.188 5.953 1 96.62 22 LEU B O 1
ATOM 1391 N N . ALA B 1 23 ? 3.273 20.578 7.395 1 97.69 23 ALA B N 1
ATOM 1392 C CA . ALA B 1 23 ? 2.734 19.766 6.316 1 97.69 23 ALA B CA 1
ATOM 1393 C C . ALA B 1 23 ? 1.528 20.438 5.664 1 97.69 23 ALA B C 1
ATOM 1395 O O . ALA B 1 23 ? 0.833 21.234 6.297 1 97.69 23 ALA B O 1
ATOM 1396 N N . THR B 1 24 ? 1.299 20.141 4.387 1 94.81 24 THR B N 1
ATOM 1397 C CA . THR B 1 24 ? 0.153 20.656 3.648 1 94.81 24 THR B CA 1
ATOM 1398 C C . THR B 1 24 ? -0.769 19.516 3.211 1 94.81 24 THR B C 1
ATOM 1400 O O . THR B 1 24 ? -0.41 18.344 3.316 1 94.81 24 THR B O 1
ATOM 1403 N N . ASN B 1 25 ? -2.021 19.844 2.84 1 93.81 25 ASN B N 1
ATOM 1404 C CA . ASN B 1 25 ? -3.006 18.906 2.326 1 93.81 25 ASN B CA 1
ATOM 1405 C C . ASN B 1 25 ? -3.217 17.734 3.287 1 93.81 25 ASN B C 1
ATOM 1407 O O . ASN B 1 25 ? -3.18 16.578 2.877 1 93.81 25 ASN B O 1
ATOM 1411 N N . ILE B 1 26 ? -3.303 18.062 4.531 1 96.88 26 ILE B N 1
ATOM 1412 C CA . ILE B 1 26 ? -3.488 17.031 5.547 1 96.88 26 ILE B CA 1
ATOM 1413 C C . ILE B 1 26 ? -4.922 16.516 5.496 1 96.88 26 ILE B C 1
ATOM 1415 O O . ILE B 1 26 ? -5.871 17.297 5.441 1 96.88 26 ILE B O 1
ATOM 1419 N N . ALA B 1 27 ? -5.07 15.219 5.477 1 96.25 27 ALA B N 1
ATOM 1420 C CA . ALA B 1 27 ? -6.387 14.586 5.477 1 96.25 27 ALA B CA 1
ATOM 1421 C C . ALA B 1 27 ? -6.43 13.406 6.445 1 96.25 27 ALA B C 1
ATOM 1423 O O . ALA B 1 27 ? -5.469 12.641 6.543 1 96.25 27 ALA B O 1
ATOM 1424 N N . VAL B 1 28 ? -7.488 13.352 7.176 1 97 28 VAL B N 1
ATOM 1425 C CA . VAL B 1 28 ? -7.805 12.195 8 1 97 28 VAL B CA 1
ATOM 1426 C C . VAL B 1 28 ? -9.039 11.484 7.445 1 97 28 VAL B C 1
ATOM 1428 O O . VAL B 1 28 ? -10.125 12.07 7.391 1 97 28 VAL B O 1
ATOM 1431 N N . ILE B 1 29 ? -8.82 10.211 7.062 1 96.19 29 ILE B N 1
ATOM 1432 C CA . ILE B 1 29 ? -9.844 9.531 6.273 1 96.19 29 ILE B CA 1
ATOM 1433 C C . ILE B 1 29 ? -10.297 8.273 7 1 96.19 29 ILE B C 1
ATOM 1435 O O . ILE B 1 29 ? -9.477 7.449 7.41 1 96.19 29 ILE B O 1
ATOM 1439 N N . ASP B 1 30 ? -11.648 8.164 7.141 1 96.69 30 ASP B N 1
ATOM 1440 C CA . ASP B 1 30 ? -12.234 6.93 7.645 1 96.69 30 ASP B CA 1
ATOM 1441 C C . ASP B 1 30 ? -12.328 5.875 6.547 1 96.69 30 ASP B C 1
ATOM 1443 O O . ASP B 1 30 ? -13.18 5.969 5.66 1 96.69 30 ASP B O 1
ATOM 1447 N N . VAL B 1 31 ? -11.438 4.871 6.648 1 95.62 31 VAL B N 1
ATOM 1448 C CA . VAL B 1 31 ? -11.383 3.861 5.598 1 95.62 31 VAL B CA 1
ATOM 1449 C C . VAL B 1 31 ? -11.945 2.541 6.121 1 95.62 31 VAL B C 1
ATOM 1451 O O . VAL B 1 31 ? -11.742 1.487 5.516 1 95.62 31 VAL B O 1
ATOM 1454 N N . SER B 1 32 ? -12.656 2.555 7.25 1 94.31 32 SER B N 1
ATOM 1455 C CA . SER B 1 32 ? -13.086 1.349 7.953 1 94.31 32 SER B CA 1
ATOM 1456 C C . SER B 1 32 ? -14.133 0.587 7.152 1 94.31 32 SER B C 1
ATOM 1458 O O . SER B 1 32 ? -14.305 -0.62 7.332 1 94.31 32 SER B O 1
ATOM 1460 N N . ASP B 1 33 ? -14.789 1.23 6.238 1 92.88 33 ASP B N 1
ATOM 1461 C CA . ASP B 1 33 ? -15.828 0.564 5.449 1 92.88 33 ASP B CA 1
ATOM 1462 C C . ASP B 1 33 ? -15.219 -0.136 4.234 1 92.88 33 ASP B C 1
ATOM 1464 O O . ASP B 1 33 ? -15.898 -0.911 3.559 1 92.88 33 ASP B O 1
ATOM 1468 N N . VAL B 1 34 ? -13.953 0.151 3.953 1 91.81 34 VAL B N 1
ATOM 1469 C CA . VAL B 1 34 ? -13.336 -0.369 2.734 1 91.81 34 VAL B CA 1
ATOM 1470 C C . VAL B 1 34 ? -12.242 -1.367 3.094 1 91.81 34 VAL B C 1
ATOM 1472 O O . VAL B 1 34 ? -12.148 -2.439 2.494 1 91.81 34 VAL B O 1
ATOM 1475 N N . MET B 1 35 ? -11.508 -1.062 4.07 1 93.62 35 MET B N 1
ATOM 1476 C CA . MET B 1 35 ? -10.359 -1.879 4.465 1 93.62 35 MET B CA 1
ATOM 1477 C C . MET B 1 35 ? -10.773 -2.965 5.449 1 93.62 35 MET B C 1
ATOM 1479 O O . MET B 1 35 ? -11.703 -2.771 6.234 1 93.62 35 MET B O 1
ATOM 1483 N N . ALA B 1 36 ? -10.055 -4.047 5.43 1 90.94 36 ALA B N 1
ATOM 1484 C CA . ALA B 1 36 ? -10.367 -5.164 6.32 1 90.94 36 ALA B CA 1
ATOM 1485 C C . ALA B 1 36 ? -9.852 -4.902 7.73 1 90.94 36 ALA B C 1
ATOM 1487 O O . ALA B 1 36 ? -10.516 -5.234 8.711 1 90.94 36 ALA B O 1
ATOM 1488 N N . ILE B 1 37 ? -8.68 -4.234 7.836 1 89.88 37 ILE B N 1
ATOM 1489 C CA . ILE B 1 37 ? -8.055 -4.105 9.148 1 89.88 37 ILE B CA 1
ATOM 1490 C C . ILE B 1 37 ? -7.891 -2.627 9.5 1 89.88 37 ILE B C 1
ATOM 1492 O O . ILE B 1 37 ? -8.367 -2.172 10.539 1 89.88 37 ILE B O 1
ATOM 1496 N N . SER B 1 38 ? -7.258 -1.858 8.57 1 95.06 38 SER B N 1
ATOM 1497 C CA . SER B 1 38 ? -7.016 -0.442 8.828 1 95.06 38 SER B CA 1
ATOM 1498 C C . SER B 1 38 ? -8.32 0.329 8.961 1 95.06 38 SER B C 1
ATOM 1500 O O . SER B 1 38 ? -9.266 0.089 8.203 1 95.06 38 SER B O 1
ATOM 1502 N N . GLU B 1 39 ? -8.344 1.292 9.844 1 97.12 39 GLU B N 1
ATOM 1503 C CA . GLU B 1 39 ? -9.57 2.049 10.094 1 97.12 39 GLU B CA 1
ATOM 1504 C C . GLU B 1 39 ? -9.43 3.496 9.633 1 97.12 39 GLU B C 1
ATOM 1506 O O . GLU B 1 39 ? -10.391 4.102 9.164 1 97.12 39 GLU B O 1
ATOM 1511 N N . VAL B 1 40 ? -8.234 4.02 9.828 1 97.88 40 VAL B N 1
ATOM 1512 C CA . VAL B 1 40 ? -8.047 5.434 9.531 1 97.88 40 VAL B CA 1
ATOM 1513 C C . VAL B 1 40 ? -6.746 5.629 8.758 1 97.88 4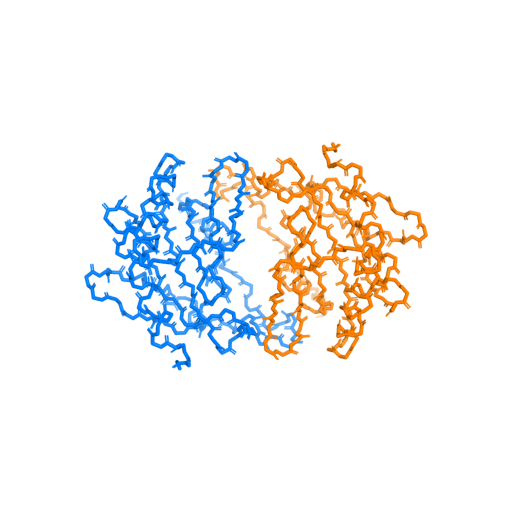0 VAL B C 1
ATOM 1515 O O . VAL B 1 40 ? -5.719 5.027 9.086 1 97.88 40 VAL B O 1
ATOM 1518 N N . PHE B 1 41 ? -6.805 6.453 7.715 1 97.56 41 PHE B N 1
ATOM 1519 C CA . PHE B 1 41 ? -5.625 6.941 7.012 1 97.56 41 PHE B CA 1
ATOM 1520 C C . PHE B 1 41 ? -5.379 8.414 7.32 1 97.56 41 PHE B C 1
ATOM 1522 O O . PHE B 1 41 ? -6.32 9.211 7.363 1 97.56 41 PHE B O 1
ATOM 1529 N N . VAL B 1 42 ? -4.133 8.734 7.555 1 98.19 42 VAL B N 1
ATOM 1530 C CA . VAL B 1 42 ? -3.705 10.125 7.609 1 98.19 42 VAL B CA 1
ATOM 1531 C C . VAL B 1 42 ? -2.766 10.422 6.441 1 98.19 42 VAL B C 1
ATOM 1533 O O . VAL B 1 42 ? -1.782 9.711 6.23 1 98.19 42 VAL B O 1
ATOM 1536 N N . LEU B 1 43 ? -3.129 11.422 5.688 1 97.5 43 LEU B N 1
ATOM 1537 C CA . LEU B 1 43 ? -2.281 11.867 4.586 1 97.5 43 LEU B CA 1
ATOM 1538 C C . LEU B 1 43 ? -1.677 13.234 4.883 1 97.5 43 LEU B C 1
ATOM 1540 O O . LEU B 1 43 ? -2.355 14.117 5.422 1 97.5 43 LEU B O 1
ATOM 1544 N N . ALA B 1 44 ? -0.461 13.406 4.543 1 97.56 44 ALA B N 1
ATOM 1545 C CA . ALA B 1 44 ? 0.243 14.68 4.664 1 97.56 44 ALA B CA 1
ATOM 1546 C C . ALA B 1 44 ? 1.236 14.875 3.523 1 97.56 44 ALA B C 1
ATOM 1548 O O . ALA B 1 44 ? 1.853 13.914 3.061 1 97.56 44 ALA B O 1
ATOM 1549 N N . SER B 1 45 ? 1.38 16.125 3.096 1 96.69 45 SER B N 1
ATOM 1550 C CA . SER B 1 45 ? 2.273 16.422 1.979 1 96.69 45 SER B CA 1
ATOM 1551 C C . SER B 1 45 ? 3.371 17.406 2.391 1 96.69 45 SER B C 1
ATOM 1553 O O . SER B 1 45 ? 3.199 18.172 3.334 1 96.69 45 SER B O 1
ATOM 1555 N N . ALA B 1 46 ? 4.473 17.266 1.676 1 97.25 46 ALA B N 1
ATOM 1556 C CA . ALA B 1 46 ? 5.641 18.109 1.899 1 97.25 46 ALA B CA 1
ATOM 1557 C C . ALA B 1 46 ? 6.211 18.625 0.578 1 97.25 46 ALA B C 1
ATOM 1559 O O . ALA B 1 46 ? 5.961 18.031 -0.479 1 97.25 46 ALA B O 1
ATOM 1560 N N . ASP B 1 47 ? 7.035 19.594 0.672 1 94.88 47 ASP B N 1
ATOM 1561 C CA . ASP B 1 47 ? 7.57 20.219 -0.532 1 94.88 47 ASP B CA 1
ATOM 1562 C C . ASP B 1 47 ? 8.883 19.562 -0.953 1 94.88 47 ASP B C 1
ATOM 1564 O O . ASP B 1 47 ? 9.289 19.656 -2.115 1 94.88 47 ASP B O 1
ATOM 1568 N N . ASN B 1 48 ? 9.57 19.047 -0.034 1 95.62 48 ASN B N 1
ATOM 1569 C CA . ASN B 1 48 ? 10.859 18.422 -0.329 1 95.62 48 ASN B CA 1
ATOM 1570 C C . ASN B 1 48 ? 11.141 17.25 0.606 1 95.62 48 ASN B C 1
ATOM 1572 O O . ASN B 1 48 ? 10.391 17.016 1.555 1 95.62 48 ASN B O 1
ATOM 1576 N N . GLU B 1 49 ? 12.195 16.578 0.35 1 95.31 49 GLU B N 1
ATOM 1577 C CA . GLU B 1 49 ? 12.508 15.336 1.06 1 95.31 49 GLU B CA 1
ATOM 1578 C C . GLU B 1 49 ? 12.883 15.609 2.514 1 95.31 49 GLU B C 1
ATOM 1580 O O . GLU B 1 49 ? 12.586 14.805 3.398 1 95.31 49 GLU B O 1
ATOM 1585 N N . ARG B 1 50 ? 13.562 16.719 2.727 1 96.38 50 ARG B N 1
ATOM 1586 C CA . ARG B 1 50 ? 13.93 17.078 4.09 1 96.38 50 ARG B CA 1
ATOM 1587 C C . ARG B 1 50 ? 12.688 17.281 4.957 1 96.38 50 ARG B C 1
ATOM 1589 O O . ARG B 1 50 ? 12.656 16.859 6.109 1 96.38 50 ARG B O 1
ATOM 1596 N N . GLN B 1 51 ? 11.734 17.922 4.355 1 97.62 51 GLN B N 1
ATOM 1597 C CA . GLN B 1 51 ? 10.484 18.172 5.066 1 97.62 51 GLN B CA 1
ATOM 1598 C C . GLN B 1 51 ? 9.727 16.859 5.289 1 97.62 51 GLN B C 1
ATOM 1600 O O . GLN B 1 51 ? 9.109 16.672 6.344 1 97.62 51 GLN B O 1
ATOM 1605 N N . VAL B 1 52 ? 9.758 15.953 4.363 1 97.69 52 VAL B N 1
ATOM 1606 C CA . VAL B 1 52 ? 9.156 14.641 4.551 1 97.69 52 VAL B CA 1
ATOM 1607 C C . VAL B 1 52 ? 9.75 13.977 5.789 1 97.69 52 VAL B C 1
ATOM 1609 O O . VAL B 1 52 ? 9.016 13.508 6.664 1 97.69 52 VAL B O 1
ATOM 1612 N N . ARG B 1 53 ? 11.031 14.016 5.891 1 96.94 53 ARG B N 1
ATOM 1613 C CA . ARG B 1 53 ? 11.727 13.391 7.008 1 96.94 53 ARG B CA 1
ATOM 1614 C C . ARG B 1 53 ? 11.336 14.039 8.328 1 96.94 53 ARG B C 1
ATOM 1616 O O . ARG B 1 53 ? 11.062 13.344 9.312 1 96.94 53 ARG B O 1
ATOM 1623 N N . SER B 1 54 ? 11.305 15.352 8.312 1 98.38 54 SER B N 1
ATOM 1624 C CA . SER B 1 54 ? 10.984 16.094 9.531 1 98.38 54 SER B CA 1
ATOM 1625 C C . SER B 1 54 ? 9.57 15.781 10 1 98.38 54 SER B C 1
ATOM 1627 O O . SER B 1 54 ? 9.328 15.609 11.195 1 98.38 54 SER B O 1
ATOM 1629 N N . ILE B 1 55 ? 8.633 15.672 9.086 1 98.56 55 ILE B N 1
ATOM 1630 C CA . ILE B 1 55 ? 7.238 15.367 9.391 1 98.56 55 ILE B CA 1
ATOM 1631 C C . ILE B 1 55 ? 7.133 13.945 9.938 1 98.56 55 ILE B C 1
ATOM 1633 O O . ILE B 1 55 ? 6.477 13.719 10.961 1 98.56 55 ILE B O 1
ATOM 1637 N N . VAL B 1 56 ? 7.793 13.055 9.312 1 98.5 56 VAL B N 1
ATOM 1638 C CA . VAL B 1 56 ? 7.77 11.656 9.734 1 98.5 56 VAL B CA 1
ATOM 1639 C C . VAL B 1 56 ? 8.328 11.531 11.148 1 98.5 56 VAL B C 1
ATOM 1641 O O . VAL B 1 56 ? 7.73 10.875 12.008 1 98.5 56 VAL B O 1
ATOM 1644 N N . GLU B 1 57 ? 9.43 12.195 11.391 1 98.31 57 GLU B N 1
ATOM 1645 C CA . GLU B 1 57 ? 10.07 12.141 12.703 1 98.31 57 GLU B CA 1
ATOM 1646 C C . GLU B 1 57 ? 9.148 12.695 13.789 1 98.31 57 GLU B C 1
ATOM 1648 O O . GLU B 1 57 ? 9.016 12.102 14.859 1 98.31 57 GLU B O 1
ATOM 1653 N N . GLU B 1 58 ? 8.539 13.758 13.461 1 98.81 58 GLU B N 1
ATOM 1654 C CA . GLU B 1 58 ? 7.652 14.375 14.438 1 98.81 58 GLU B CA 1
ATOM 1655 C C . GLU B 1 58 ? 6.453 13.477 14.734 1 98.81 58 GLU B C 1
ATOM 1657 O O . GLU B 1 58 ? 6.07 13.305 15.898 1 98.81 58 GLU B O 1
ATOM 1662 N N . ILE B 1 59 ? 5.863 12.898 13.719 1 98.88 59 ILE B N 1
ATOM 1663 C CA . ILE B 1 59 ? 4.727 12 13.883 1 98.88 59 ILE B CA 1
ATOM 1664 C C . ILE B 1 59 ? 5.133 10.812 14.742 1 98.88 59 ILE B C 1
ATOM 1666 O O . ILE B 1 59 ? 4.438 10.461 15.703 1 98.88 59 ILE B O 1
ATOM 1670 N N . GLU B 1 60 ? 6.227 10.219 14.445 1 98.75 60 GLU B N 1
ATOM 1671 C CA . GLU B 1 60 ? 6.703 9.07 15.211 1 98.75 60 GLU B CA 1
ATOM 1672 C C . GLU B 1 60 ? 6.961 9.438 16.672 1 98.75 60 GLU B C 1
ATOM 1674 O O . GLU B 1 60 ? 6.602 8.688 17.578 1 98.75 60 GLU B O 1
ATOM 1679 N N . ASP B 1 61 ? 7.609 10.594 16.891 1 98.69 61 ASP B N 1
ATOM 1680 C CA . ASP B 1 61 ? 7.891 11.047 18.234 1 98.69 61 ASP B CA 1
ATOM 1681 C C . ASP B 1 61 ? 6.602 11.211 19.047 1 98.69 61 ASP B C 1
ATOM 1683 O O . ASP B 1 61 ? 6.508 10.727 20.172 1 98.69 61 ASP B O 1
ATOM 1687 N N . MET B 1 62 ? 5.613 11.812 18.453 1 98.75 62 MET B N 1
ATOM 1688 C CA . MET B 1 62 ? 4.371 12.109 19.156 1 98.75 62 MET B CA 1
ATOM 1689 C C . MET B 1 62 ? 3.584 10.836 19.438 1 98.75 62 MET B C 1
ATOM 1691 O O . MET B 1 62 ? 2.986 10.688 20.5 1 98.75 62 MET B O 1
ATOM 1695 N N . LEU B 1 63 ? 3.588 9.914 18.516 1 98.69 63 LEU B N 1
ATOM 1696 C CA . LEU B 1 63 ? 2.865 8.664 18.719 1 98.69 63 LEU B CA 1
ATOM 1697 C C . LEU B 1 63 ? 3.607 7.77 19.703 1 98.69 63 LEU B C 1
ATOM 1699 O O . LEU B 1 63 ? 2.984 7.062 20.5 1 98.69 63 LEU B O 1
ATOM 1703 N N . THR B 1 64 ? 4.93 7.848 19.641 1 98.69 64 THR B N 1
ATOM 1704 C CA . THR B 1 64 ? 5.719 7.125 20.625 1 98.69 64 THR B CA 1
ATOM 1705 C C . THR B 1 64 ? 5.406 7.625 22.031 1 98.69 64 THR B C 1
ATOM 1707 O O . THR B 1 64 ? 5.312 6.828 22.984 1 98.69 64 THR B O 1
ATOM 1710 N N . ALA B 1 65 ? 5.238 8.898 22.188 1 98.38 65 ALA B N 1
ATOM 1711 C CA . ALA B 1 65 ? 4.895 9.5 23.484 1 98.38 65 ALA B CA 1
ATOM 1712 C C . ALA B 1 65 ? 3.555 8.977 23.984 1 98.38 65 ALA B C 1
ATOM 1714 O O . ALA B 1 65 ? 3.291 8.992 25.188 1 98.38 65 ALA B O 1
ATOM 1715 N N . GLU B 1 66 ? 2.742 8.484 23.047 1 97.56 66 GLU B N 1
ATOM 1716 C CA . GLU B 1 66 ? 1.458 7.887 23.406 1 97.56 66 GLU B CA 1
ATOM 1717 C C . GLU B 1 66 ? 1.586 6.383 23.625 1 97.56 66 GLU B C 1
ATOM 1719 O O . GLU B 1 66 ? 0.584 5.688 23.812 1 97.56 66 GLU B O 1
ATOM 1724 N N . GLY B 1 67 ? 2.787 5.855 23.5 1 97.81 67 GLY B N 1
ATOM 1725 C CA . GLY B 1 67 ? 3.049 4.441 23.688 1 97.81 67 GLY B CA 1
ATOM 1726 C C . GLY B 1 67 ? 2.855 3.615 22.438 1 97.81 67 GLY B C 1
ATOM 1727 O O . GLY B 1 67 ? 2.719 2.393 22.5 1 97.81 67 GLY B O 1
ATOM 1728 N N . GLU B 1 68 ? 2.777 4.285 21.281 1 97.88 68 GLU B N 1
ATOM 1729 C CA . GLU B 1 68 ? 2.543 3.596 20.016 1 97.88 68 GLU B CA 1
ATOM 1730 C C . GLU B 1 68 ? 3.805 3.574 19.156 1 97.88 68 GLU B C 1
ATOM 1732 O O . GLU B 1 68 ? 4.426 4.613 18.922 1 97.88 68 GLU B O 1
ATOM 1737 N N . GLU B 1 69 ? 4.102 2.291 18.719 1 97.56 69 GLU B N 1
ATOM 1738 C CA . GLU B 1 69 ? 5.203 2.129 17.766 1 97.56 69 GLU B CA 1
ATOM 1739 C C . GLU B 1 69 ? 4.703 1.59 16.438 1 97.56 69 GLU B C 1
ATOM 1741 O O . GLU B 1 69 ? 3.803 0.748 16.391 1 97.56 69 GLU B O 1
ATOM 1746 N N . PRO B 1 70 ? 5.312 2.049 15.344 1 96.44 70 PRO B N 1
ATOM 1747 C CA . PRO B 1 70 ? 4.863 1.506 14.062 1 96.44 70 PRO B CA 1
ATOM 1748 C C . PRO B 1 70 ? 5.223 0.031 13.891 1 96.44 70 PRO B C 1
ATOM 1750 O O . PRO B 1 70 ? 6.305 -0.398 14.297 1 96.44 70 PRO B O 1
ATOM 1753 N N . LYS B 1 71 ? 4.344 -0.654 13.336 1 92.81 71 LYS B N 1
ATOM 1754 C CA . LYS B 1 71 ? 4.586 -2.053 13 1 92.81 71 LYS B CA 1
ATOM 1755 C C . LYS B 1 71 ? 5.496 -2.174 11.781 1 92.81 71 LYS B C 1
ATOM 1757 O O . LYS B 1 71 ? 6.238 -3.148 11.648 1 92.81 71 LYS B O 1
ATOM 1762 N N . ARG B 1 72 ? 5.352 -1.166 10.906 1 93.56 72 ARG B N 1
ATOM 1763 C CA . ARG B 1 72 ? 6.133 -1.167 9.672 1 93.56 72 ARG B CA 1
ATOM 1764 C C . ARG B 1 72 ? 6.344 0.252 9.156 1 93.56 72 ARG B C 1
ATOM 1766 O O . ARG B 1 72 ? 5.438 1.086 9.234 1 93.56 72 ARG B O 1
ATOM 1773 N N . ARG B 1 73 ? 7.531 0.487 8.711 1 94.69 73 ARG B N 1
ATOM 1774 C CA . ARG B 1 73 ? 7.855 1.684 7.941 1 94.69 73 ARG B CA 1
ATOM 1775 C C . ARG B 1 73 ? 8.258 1.323 6.516 1 94.69 73 ARG B C 1
ATOM 1777 O O . ARG B 1 73 ? 9.07 0.42 6.309 1 94.69 73 ARG B O 1
ATOM 1784 N N . GLU B 1 74 ? 7.605 1.938 5.57 1 94.31 74 GLU B N 1
ATOM 1785 C CA . GLU B 1 74 ? 7.953 1.732 4.168 1 94.31 74 GLU B CA 1
ATOM 1786 C C . GLU B 1 74 ? 8.164 3.062 3.451 1 94.31 74 GLU B C 1
ATOM 1788 O O . GLU B 1 74 ? 7.574 4.078 3.826 1 94.31 74 GLU B O 1
ATOM 1793 N N . GLY B 1 75 ? 9.039 3.119 2.5 1 93.69 75 GLY B N 1
ATOM 1794 C CA . GLY B 1 75 ? 9.297 4.301 1.69 1 93.69 75 GLY B CA 1
ATOM 1795 C C . GLY B 1 75 ? 10.039 3.992 0.406 1 93.69 75 GLY B C 1
ATOM 1796 O O . GLY B 1 75 ? 10.359 2.834 0.129 1 93.69 75 GLY B O 1
ATOM 1797 N N . ASN B 1 76 ? 10.133 5.043 -0.391 1 88.62 76 ASN B N 1
ATOM 1798 C CA . ASN B 1 76 ? 11.047 4.875 -1.515 1 88.62 76 ASN B CA 1
ATOM 1799 C C . ASN B 1 76 ? 12.461 5.34 -1.16 1 88.62 76 ASN B C 1
ATOM 1801 O O . ASN B 1 76 ? 12.648 6.098 -0.205 1 88.62 76 ASN B O 1
ATOM 1805 N N . ARG B 1 77 ? 13.406 4.922 -1.885 1 84.62 77 ARG B N 1
ATOM 1806 C CA . ARG B 1 77 ? 14.812 5.168 -1.579 1 84.62 77 ARG B CA 1
ATOM 1807 C C . ARG B 1 77 ? 15.133 6.66 -1.615 1 84.62 77 ARG B C 1
ATOM 1809 O O . ARG B 1 77 ? 16.016 7.129 -0.897 1 84.62 77 ARG B O 1
ATOM 1816 N N . GLU B 1 78 ? 14.336 7.438 -2.32 1 87.25 78 GLU B N 1
ATOM 1817 C CA . GLU B 1 78 ? 14.602 8.859 -2.48 1 87.25 78 GLU B CA 1
ATOM 1818 C C . GLU B 1 78 ? 13.844 9.688 -1.449 1 87.25 78 GLU B C 1
ATOM 1820 O O . GLU B 1 78 ? 13.93 10.914 -1.442 1 87.25 78 GLU B O 1
ATOM 1825 N N . ASN B 1 79 ? 13.148 9.047 -0.603 1 89.5 79 ASN B N 1
ATOM 1826 C CA . ASN B 1 79 ? 12.367 9.68 0.454 1 89.5 79 ASN B CA 1
ATOM 1827 C C . ASN B 1 79 ? 11.305 10.617 -0.117 1 89.5 79 ASN B C 1
ATOM 1829 O O . ASN B 1 79 ? 11.039 11.68 0.447 1 89.5 79 ASN B O 1
ATOM 1833 N N . ARG B 1 80 ? 10.828 10.195 -1.201 1 92.06 80 ARG B N 1
ATOM 1834 C CA . ARG B 1 80 ? 9.742 10.969 -1.793 1 92.06 80 ARG B CA 1
ATOM 1835 C C . ARG B 1 80 ? 8.43 10.703 -1.073 1 92.06 80 ARG B C 1
ATOM 1837 O O . ARG B 1 80 ? 7.539 11.555 -1.052 1 92.06 80 ARG B O 1
ATOM 1844 N N . TRP B 1 81 ? 8.359 9.609 -0.511 1 94.38 81 TRP B N 1
ATOM 1845 C CA . TRP B 1 81 ? 7.199 9.273 0.311 1 94.38 81 TRP B CA 1
ATOM 1846 C C . TRP B 1 81 ? 7.574 8.266 1.395 1 94.38 81 TRP B C 1
ATOM 1848 O O . TRP B 1 81 ? 8.555 7.527 1.255 1 94.38 81 TRP B O 1
ATOM 1858 N N . VAL B 1 82 ? 6.84 8.312 2.52 1 97.31 82 VAL B N 1
ATOM 1859 C CA . VAL B 1 82 ? 6.98 7.387 3.637 1 97.31 82 VAL B CA 1
ATOM 1860 C C . VAL B 1 82 ? 5.598 6.934 4.105 1 97.31 82 VAL B C 1
ATOM 1862 O O . VAL B 1 82 ? 4.672 7.742 4.211 1 97.31 82 VAL B O 1
ATOM 1865 N N . LEU B 1 83 ? 5.48 5.621 4.309 1 96.94 83 LEU B N 1
ATOM 1866 C CA . LEU B 1 83 ? 4.281 5.027 4.887 1 96.94 83 LEU B CA 1
ATOM 1867 C C . LEU B 1 83 ? 4.578 4.438 6.262 1 96.94 83 LEU B C 1
ATOM 1869 O O . LEU B 1 83 ? 5.512 3.65 6.418 1 96.94 83 LEU B O 1
ATOM 1873 N N . LEU B 1 84 ? 3.848 4.945 7.238 1 97.69 84 LEU B N 1
ATOM 1874 C CA . LEU B 1 84 ? 3.92 4.387 8.586 1 97.69 84 LEU B CA 1
ATOM 1875 C C . LEU B 1 84 ? 2.678 3.562 8.898 1 97.69 84 LEU B C 1
ATOM 1877 O O . LEU B 1 84 ? 1.563 4.09 8.914 1 97.69 84 LEU B O 1
ATOM 1881 N N . ASP B 1 85 ? 2.875 2.281 9.203 1 97.31 85 ASP B N 1
ATOM 1882 C CA . ASP B 1 85 ? 1.773 1.386 9.539 1 97.31 85 ASP B CA 1
ATOM 1883 C C . ASP B 1 85 ? 1.734 1.102 11.039 1 97.31 85 ASP B C 1
ATOM 1885 O O . ASP B 1 85 ? 2.625 0.44 11.57 1 97.31 85 ASP B O 1
ATOM 1889 N N . TYR B 1 86 ? 0.73 1.53 11.703 1 97 86 TYR B N 1
ATOM 1890 C CA . TYR B 1 86 ? 0.519 1.301 13.133 1 97 86 TYR B CA 1
ATOM 1891 C C . TYR B 1 86 ? -0.576 0.266 13.359 1 97 86 TYR B C 1
ATOM 1893 O O . TYR B 1 86 ? -1.117 0.159 14.461 1 97 86 TYR B O 1
ATOM 1901 N N . GLY B 1 87 ? -0.892 -0.48 12.344 1 94.81 87 GLY B N 1
ATOM 1902 C CA . GLY B 1 87 ? -1.976 -1.448 12.398 1 94.81 87 GLY B CA 1
ATOM 1903 C C . GLY B 1 87 ? -3.312 -0.875 11.969 1 94.81 87 GLY B C 1
ATOM 1904 O O . GLY B 1 87 ? -3.621 -0.834 10.773 1 94.81 87 GLY B O 1
ATOM 1905 N N . MET B 1 88 ? -4.066 -0.311 12.867 1 96.44 88 MET B N 1
ATOM 1906 C CA . MET B 1 88 ? -5.375 0.269 12.578 1 96.44 88 MET B CA 1
ATOM 1907 C C . MET B 1 88 ? -5.23 1.658 11.969 1 96.44 88 MET B C 1
ATOM 1909 O O . MET B 1 88 ? -6.148 2.146 11.305 1 96.44 88 MET B O 1
ATOM 1913 N N . LEU B 1 89 ? -4.145 2.268 12.18 1 97.94 89 LEU B N 1
ATOM 1914 C CA . LEU B 1 89 ? -3.816 3.592 11.664 1 97.94 89 LEU B CA 1
ATOM 1915 C C . LEU B 1 89 ? -2.658 3.518 10.672 1 97.94 89 LEU B C 1
ATOM 1917 O O . LEU B 1 89 ? -1.602 2.963 10.984 1 97.94 89 LEU B O 1
ATOM 1921 N N . VAL B 1 90 ? -2.896 4.055 9.461 1 98 90 VAL B N 1
ATOM 1922 C CA . VAL B 1 90 ? -1.828 4.148 8.469 1 98 90 VAL B CA 1
ATOM 1923 C C . VAL B 1 90 ? -1.603 5.609 8.094 1 98 90 VAL B C 1
ATOM 1925 O O . VAL B 1 90 ? -2.557 6.344 7.82 1 98 90 VAL B O 1
ATOM 1928 N N . ILE B 1 91 ? -0.353 6.035 8.094 1 98.56 91 ILE B N 1
ATOM 1929 C CA . ILE B 1 91 ? 0.003 7.418 7.797 1 98.56 91 ILE B CA 1
ATOM 1930 C C . ILE B 1 91 ? 0.854 7.477 6.527 1 98.56 91 ILE B C 1
ATOM 1932 O O . ILE B 1 91 ? 1.862 6.773 6.418 1 98.56 91 ILE B O 1
ATOM 1936 N N . HIS B 1 92 ? 0.406 8.258 5.641 1 97.06 92 HIS B N 1
ATOM 1937 C CA . HIS B 1 92 ? 1.128 8.516 4.402 1 97.06 92 HIS B CA 1
ATOM 1938 C C . HIS B 1 92 ? 1.705 9.93 4.387 1 97.06 92 HIS B C 1
ATOM 1940 O O . HIS B 1 92 ? 0.96 10.914 4.453 1 97.06 92 HIS B O 1
ATOM 1946 N N . VAL B 1 93 ? 3.029 10.047 4.305 1 98.06 93 VAL B N 1
ATOM 1947 C CA . VAL B 1 93 ? 3.695 11.328 4.105 1 98.06 93 VAL B CA 1
ATOM 1948 C C . VAL B 1 93 ? 4.398 11.336 2.748 1 98.06 93 VAL B C 1
ATOM 1950 O O . VAL B 1 93 ? 5.219 10.461 2.461 1 98.06 93 VAL B O 1
ATOM 1953 N N . GLN B 1 94 ? 4.078 12.273 1.875 1 96 94 GLN B N 1
ATOM 1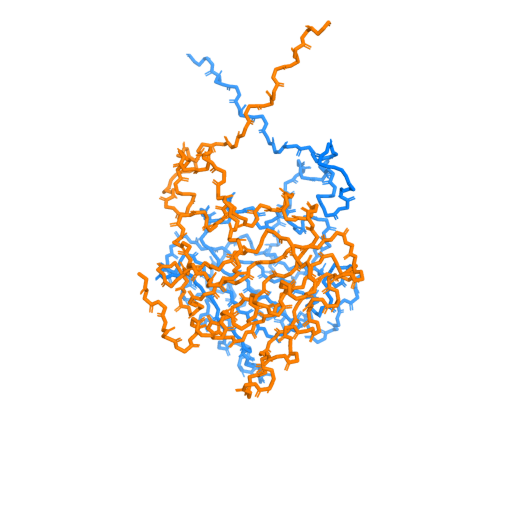954 C CA . GLN B 1 94 ? 4.625 12.281 0.523 1 96 94 GLN B CA 1
ATOM 1955 C C . GLN B 1 94 ? 4.848 13.711 0.028 1 96 94 GLN B C 1
ATOM 1957 O O . GLN B 1 94 ? 4.242 14.648 0.54 1 96 94 GLN B O 1
ATOM 1962 N N . ARG B 1 95 ? 5.668 13.797 -0.969 1 95.62 95 ARG B N 1
ATOM 1963 C CA . ARG B 1 95 ? 5.809 15.086 -1.644 1 95.62 95 ARG B CA 1
ATOM 1964 C C . ARG B 1 95 ? 4.531 15.453 -2.393 1 95.62 95 ARG B C 1
ATOM 1966 O O . ARG B 1 95 ? 3.828 14.578 -2.898 1 95.62 95 ARG B O 1
ATOM 1973 N N . ASN B 1 96 ? 4.324 16.688 -2.488 1 92.06 96 ASN B N 1
ATOM 1974 C CA . ASN B 1 96 ? 3.164 17.172 -3.225 1 92.06 96 ASN B CA 1
ATOM 1975 C C . ASN B 1 96 ? 3.133 16.625 -4.648 1 92.06 96 ASN B C 1
ATOM 1977 O O . ASN B 1 96 ? 2.076 16.234 -5.145 1 92.06 96 ASN B O 1
ATOM 1981 N N . THR B 1 97 ? 4.238 16.531 -5.238 1 87.75 97 THR B N 1
ATOM 1982 C CA . THR B 1 97 ? 4.352 16.062 -6.613 1 87.75 97 THR B CA 1
ATOM 1983 C C . THR B 1 97 ? 3.934 14.594 -6.723 1 87.75 97 THR B C 1
ATOM 1985 O O . THR B 1 97 ? 3.178 14.227 -7.625 1 87.75 97 THR B O 1
ATOM 1988 N N . GLU B 1 98 ? 4.367 13.844 -5.812 1 85.56 98 GLU B N 1
ATOM 1989 C CA . GLU B 1 98 ? 4.039 12.422 -5.801 1 85.56 98 GLU B CA 1
ATOM 1990 C C . GLU B 1 98 ? 2.553 12.203 -5.531 1 85.56 98 GLU B C 1
ATOM 1992 O O . GLU B 1 98 ? 1.93 11.328 -6.137 1 85.56 98 GLU B O 1
ATOM 1997 N N . ARG B 1 99 ? 2.088 12.922 -4.645 1 87.06 99 ARG B N 1
ATOM 1998 C CA . ARG B 1 99 ? 0.676 12.773 -4.305 1 87.06 99 ARG B CA 1
ATOM 1999 C C . ARG B 1 99 ? -0.211 13.094 -5.504 1 87.06 99 ARG B C 1
ATOM 2001 O O . ARG B 1 99 ? -1.183 12.383 -5.77 1 87.06 99 ARG B O 1
ATOM 2008 N N . ASP B 1 100 ? 0.081 14.047 -6.211 1 79 100 ASP B N 1
ATOM 2009 C CA . ASP B 1 100 ? -0.672 14.445 -7.398 1 79 100 ASP B CA 1
ATOM 2010 C C . ASP B 1 100 ? -0.563 13.383 -8.492 1 79 100 ASP B C 1
ATOM 2012 O O . ASP B 1 100 ? -1.54 13.102 -9.195 1 79 100 ASP B O 1
ATOM 2016 N N . PHE B 1 101 ? 0.57 12.883 -8.516 1 73.5 101 PHE B N 1
ATOM 2017 C CA . PHE B 1 101 ? 0.874 11.93 -9.578 1 73.5 101 PHE B CA 1
ATOM 2018 C C . PHE B 1 101 ? 0.247 10.57 -9.289 1 73.5 101 PHE B C 1
ATOM 2020 O O . PHE B 1 101 ? -0.359 9.961 -10.172 1 73.5 101 PHE B O 1
ATOM 2027 N N . TYR B 1 102 ? 0.439 10.062 -8.125 1 75.19 102 TYR B N 1
ATOM 2028 C CA . TYR B 1 102 ? 0.055 8.688 -7.836 1 75.19 102 TYR B CA 1
ATOM 2029 C C . TYR B 1 102 ? -1.429 8.594 -7.504 1 75.19 102 TYR B C 1
ATOM 2031 O O . TYR B 1 102 ? -2.037 7.527 -7.641 1 75.19 102 TYR B O 1
ATOM 2039 N N . GLY B 1 103 ? -1.978 9.594 -7.191 1 74.25 103 GLY B N 1
ATOM 2040 C CA . GLY B 1 103 ? -3.426 9.656 -7.074 1 74.25 103 GLY B CA 1
ATOM 2041 C C . GLY B 1 103 ? -3.963 8.875 -5.891 1 74.25 103 GLY B C 1
ATOM 2042 O O . GLY B 1 103 ? -5.031 8.266 -5.977 1 74.25 103 GLY B O 1
ATOM 2043 N N . LEU B 1 104 ? -3.242 8.891 -4.871 1 80.62 104 LEU B N 1
ATOM 2044 C CA . LEU B 1 104 ? -3.705 8.234 -3.654 1 80.62 104 LEU B CA 1
ATOM 2045 C C . LEU B 1 104 ? -5.078 8.758 -3.24 1 80.62 104 LEU B C 1
ATOM 2047 O O . LEU B 1 104 ? -5.941 7.98 -2.828 1 80.62 104 LEU B O 1
ATOM 2051 N N . ASP B 1 105 ? -5.242 9.938 -3.48 1 84.38 105 ASP B N 1
ATOM 2052 C CA . ASP B 1 105 ? -6.492 10.594 -3.105 1 84.38 105 ASP B CA 1
ATOM 2053 C C . ASP B 1 105 ? -7.676 9.984 -3.855 1 84.38 105 ASP B C 1
ATOM 2055 O O . ASP B 1 105 ? -8.758 9.812 -3.287 1 84.38 105 ASP B O 1
ATOM 2059 N N . ARG B 1 106 ? -7.426 9.641 -4.965 1 81.19 106 ARG B N 1
ATOM 2060 C CA . ARG B 1 106 ? -8.508 9.102 -5.785 1 81.19 106 ARG B CA 1
ATOM 2061 C C . ARG B 1 106 ? -8.953 7.734 -5.273 1 81.19 106 ARG B C 1
ATOM 2063 O O . ARG B 1 106 ? -10.141 7.406 -5.312 1 81.19 106 ARG B O 1
ATOM 2070 N N . LEU B 1 107 ? -8.117 7.023 -4.762 1 81.5 107 LEU B N 1
ATOM 2071 C CA . LEU B 1 107 ? -8.414 5.672 -4.305 1 81.5 107 LEU B CA 1
ATOM 2072 C C . LEU B 1 107 ? -9.352 5.699 -3.102 1 81.5 107 LEU B C 1
ATOM 2074 O O . LEU B 1 107 ? -10.156 4.785 -2.918 1 81.5 107 LEU B O 1
ATOM 2078 N N . TYR B 1 108 ? -9.266 6.781 -2.348 1 89.19 108 TYR B N 1
ATOM 2079 C CA . TYR B 1 108 ? -10.055 6.82 -1.119 1 89.19 108 TYR B CA 1
ATOM 2080 C C . TYR B 1 108 ? -11.008 8.008 -1.124 1 89.19 108 TYR B C 1
ATOM 2082 O O . TYR B 1 108 ? -11.422 8.484 -0.064 1 89.19 108 TYR B O 1
ATOM 2090 N N . GLN B 1 109 ? -11.258 8.469 -2.279 1 87.94 109 GLN B N 1
ATOM 2091 C CA . GLN B 1 109 ? -12.055 9.68 -2.422 1 87.94 109 GLN B CA 1
ATOM 2092 C C . GLN B 1 109 ? -13.461 9.477 -1.873 1 87.94 109 GLN B C 1
ATOM 2094 O O . GLN B 1 109 ? -14.102 10.43 -1.423 1 87.94 109 GLN B O 1
ATOM 2099 N N . ASP B 1 110 ? -14.016 8.312 -1.829 1 89.31 110 ASP B N 1
ATOM 2100 C CA . ASP B 1 110 ? -15.383 8.047 -1.399 1 89.31 110 ASP B CA 1
ATOM 2101 C C . ASP B 1 110 ? -15.445 7.781 0.103 1 89.31 110 ASP B C 1
ATOM 2103 O O . ASP B 1 110 ? -16.531 7.629 0.667 1 89.31 110 ASP B O 1
ATOM 2107 N N . CYS B 1 111 ? -14.352 7.738 0.714 1 93.69 111 CYS B N 1
ATOM 2108 C CA . CYS B 1 111 ? -14.32 7.516 2.156 1 93.69 111 CYS B CA 1
ATOM 2109 C C . CYS B 1 111 ? -14.531 8.82 2.914 1 93.69 111 CYS B C 1
ATOM 2111 O O . CYS B 1 111 ? -14.055 9.875 2.494 1 93.69 111 CYS B O 1
ATOM 2113 N N . PRO B 1 112 ? -15.219 8.781 4.004 1 93.88 112 PRO B N 1
ATOM 2114 C CA . PRO B 1 112 ? -15.5 10 4.766 1 93.88 112 PRO B CA 1
ATOM 2115 C C . PRO B 1 112 ? -14.234 10.641 5.336 1 93.88 112 PRO B C 1
ATOM 2117 O O . PRO B 1 112 ? -13.32 9.93 5.758 1 93.88 112 PRO B O 1
ATOM 2120 N N . LEU B 1 113 ? -14.297 11.945 5.367 1 94.5 113 LEU B N 1
ATOM 2121 C CA . LEU B 1 113 ? -13.242 12.688 6.043 1 94.5 113 LEU B CA 1
ATOM 2122 C C . LEU B 1 113 ? -13.578 12.891 7.516 1 94.5 113 LEU B C 1
ATOM 2124 O O . LEU B 1 113 ? -14.742 13.109 7.871 1 94.5 113 LEU B O 1
ATOM 2128 N N . ILE B 1 114 ? -12.57 12.844 8.312 1 94.75 114 ILE B N 1
ATOM 2129 C CA . ILE B 1 114 ? -12.711 13.133 9.734 1 94.75 114 ILE B CA 1
ATOM 2130 C C . ILE B 1 114 ? -12.156 14.516 10.039 1 94.75 114 ILE B C 1
ATOM 2132 O O . ILE B 1 114 ? -10.992 14.805 9.75 1 94.75 114 ILE B O 1
ATOM 2136 N N . GLU B 1 115 ? -12.961 15.289 10.609 1 93.38 115 GLU B N 1
ATOM 2137 C CA . GLU B 1 115 ? -12.523 16.641 10.969 1 93.38 115 GLU B CA 1
ATOM 2138 C C . GLU B 1 115 ? -11.625 16.609 12.195 1 93.38 115 GLU B C 1
ATOM 2140 O O . GLU B 1 115 ? -11.891 15.883 13.156 1 93.38 115 GLU B O 1
ATOM 2145 N N . VAL B 1 116 ? -10.57 17.344 12.094 1 94.06 116 VAL B N 1
ATOM 2146 C CA . VAL B 1 116 ? -9.648 17.5 13.211 1 94.06 116 VAL B CA 1
ATOM 2147 C C . VAL B 1 116 ? -9.562 18.969 13.609 1 94.06 116 VAL B C 1
ATOM 2149 O O . VAL B 1 116 ? -9.289 19.828 12.773 1 94.06 116 VAL B O 1
ATOM 2152 N N . GLU B 1 117 ? -9.82 19.141 14.852 1 90.69 117 GLU B N 1
ATOM 2153 C CA . GLU B 1 117 ? -9.766 20.516 15.344 1 90.69 117 GLU B CA 1
ATOM 2154 C C . GLU B 1 117 ? -8.383 21.125 15.148 1 90.69 117 GLU B C 1
ATOM 2156 O O . GLU B 1 117 ? -7.371 20.5 15.492 1 90.69 117 GLU B O 1
ATOM 2161 N N . GLY B 1 118 ? -8.336 22.281 14.555 1 90.25 118 GLY B N 1
ATOM 2162 C CA . GLY B 1 118 ? -7.082 23 14.406 1 90.25 118 GLY B CA 1
ATOM 2163 C C . GLY B 1 118 ? -6.355 22.688 13.117 1 90.25 118 GLY B C 1
ATOM 2164 O O . GLY B 1 118 ? -5.27 23.203 12.859 1 90.25 118 GLY B O 1
ATOM 2165 N N . ILE B 1 119 ? -6.941 21.703 12.391 1 89.5 119 ILE B N 1
ATOM 2166 C CA . ILE B 1 119 ? -6.312 21.312 11.133 1 89.5 119 ILE B CA 1
ATOM 2167 C C . ILE B 1 119 ? -7.273 21.562 9.977 1 89.5 119 ILE B C 1
ATOM 2169 O O . ILE B 1 119 ? -8.453 21.203 10.047 1 89.5 119 ILE B O 1
ATOM 2173 N N . ASP B 1 120 ? -6.762 22.312 8.977 1 82.44 120 ASP B N 1
ATOM 2174 C CA . ASP B 1 120 ? -7.555 22.438 7.762 1 82.44 120 ASP B CA 1
ATOM 2175 C C . ASP B 1 120 ? -7.438 21.188 6.891 1 82.44 120 ASP B C 1
ATOM 2177 O O . ASP B 1 120 ? -6.375 20.906 6.332 1 82.44 120 ASP B O 1
ATOM 2181 N N . THR B 1 121 ? -8.461 20.406 6.941 1 75.44 121 THR B N 1
ATOM 2182 C CA . THR B 1 121 ? -8.445 19.188 6.16 1 75.44 121 THR B CA 1
ATOM 2183 C C . THR B 1 121 ? -8.547 19.484 4.668 1 75.44 121 THR B C 1
ATOM 2185 O O . THR B 1 121 ? -9.211 20.438 4.27 1 75.44 121 THR B O 1
ATOM 2188 N N . MET B 1 122 ? -7.867 18.703 3.949 1 75.31 122 MET B N 1
ATOM 2189 C CA . MET B 1 122 ? -7.855 18.891 2.502 1 75.31 122 MET B CA 1
ATOM 2190 C C . MET B 1 122 ? -9.273 18.859 1.937 1 75.31 122 MET B C 1
ATOM 2192 O O . MET B 1 122 ? -10.094 18.047 2.369 1 75.31 122 MET B O 1
ATOM 2196 N N . ALA B 1 123 ? -9.492 19.875 1.146 1 71.12 123 ALA B N 1
ATOM 2197 C CA . ALA B 1 123 ? -10.766 19.859 0.433 1 71.12 123 ALA B CA 1
ATOM 2198 C C . ALA B 1 123 ? -10.695 18.953 -0.792 1 71.12 123 ALA B C 1
ATOM 2200 O O . ALA B 1 123 ? -9.711 18.969 -1.528 1 71.12 123 ALA B O 1
ATOM 2201 N N . ARG B 1 124 ? -11.578 17.938 -0.82 1 73.75 124 ARG B N 1
ATOM 2202 C CA . ARG B 1 124 ? -11.617 17.078 -2.002 1 73.75 124 ARG B CA 1
ATOM 2203 C C . ARG B 1 124 ? -12.117 17.844 -3.219 1 73.75 124 ARG B C 1
ATOM 2205 O O . ARG B 1 124 ? -13.094 18.594 -3.127 1 73.75 124 ARG B O 1
ATOM 2212 N N . PRO B 1 125 ? -11.344 17.75 -4.246 1 62.09 125 PRO B N 1
ATOM 2213 C CA . PRO B 1 125 ? -11.82 18.469 -5.434 1 62.09 125 PRO B CA 1
ATOM 2214 C C . PRO B 1 125 ? -13.219 18.016 -5.871 1 62.09 125 PRO B C 1
ATOM 2216 O O . PRO B 1 125 ? -13.57 16.844 -5.719 1 62.09 125 PRO B O 1
ATOM 2219 N N . GLU B 1 126 ? -14.133 18.938 -6.012 1 53.31 126 GLU B N 1
ATOM 2220 C CA . GLU B 1 126 ? -15.508 18.703 -6.461 1 53.31 126 GLU B CA 1
ATOM 2221 C C . GLU B 1 126 ? -15.539 17.703 -7.613 1 53.31 126 GLU B C 1
ATOM 2223 O O . GLU B 1 126 ? -16.484 16.922 -7.73 1 53.31 126 GLU B O 1
ATOM 2228 N N . GLU B 1 127 ? -14.68 17.75 -8.43 1 50.59 127 GLU B N 1
ATOM 2229 C CA . GLU B 1 127 ? -14.672 16.922 -9.625 1 50.59 127 GLU B CA 1
ATOM 2230 C C . GLU B 1 127 ? -14.562 15.438 -9.258 1 50.59 127 GLU B C 1
ATOM 2232 O O . GLU B 1 127 ? -15.039 14.57 -10 1 50.59 127 GLU B O 1
ATOM 2237 N N . TRP B 1 128 ? -14.133 15.125 -8.195 1 52.44 128 TRP B N 1
ATOM 2238 C CA . TRP B 1 128 ? -13.961 13.727 -7.816 1 52.44 128 TRP B CA 1
ATOM 2239 C C . TRP B 1 128 ? -15.289 13.109 -7.379 1 52.44 128 TRP B C 1
ATOM 2241 O O . TRP B 1 128 ? -15.461 11.891 -7.434 1 52.44 128 TRP B O 1
ATOM 2251 N N . ALA B 1 129 ? -16.094 14.008 -6.797 1 47.91 129 ALA B N 1
ATOM 2252 C CA . ALA B 1 129 ? -17.422 13.57 -6.355 1 47.91 129 ALA B CA 1
ATOM 2253 C C . ALA B 1 129 ? -18.203 12.969 -7.512 1 47.91 129 ALA B C 1
ATOM 2255 O O . ALA B 1 129 ? -19.109 12.156 -7.301 1 47.91 129 ALA B O 1
ATOM 2256 N N . GLN B 1 130 ? -18.047 13.438 -8.602 1 47.5 130 GLN B N 1
ATOM 2257 C CA . GLN B 1 130 ? -18.891 13 -9.711 1 47.5 130 GLN B CA 1
ATOM 2258 C C . GLN B 1 130 ? -18.359 11.711 -10.336 1 47.5 130 GLN B C 1
ATOM 2260 O O . GLN B 1 130 ? -19.016 11.102 -11.18 1 47.5 130 GLN B O 1
ATOM 2265 N N . ASP B 1 131 ? -17.266 11.25 -9.836 1 50.22 131 ASP B N 1
ATOM 2266 C CA . ASP B 1 131 ? -16.688 10.102 -10.523 1 50.22 131 ASP B CA 1
ATOM 2267 C C . ASP B 1 131 ? -17.078 8.797 -9.836 1 50.22 131 ASP B C 1
ATOM 2269 O O . ASP B 1 131 ? -17.344 8.781 -8.633 1 50.22 131 ASP B O 1
ATOM 2273 N N . VAL B 1 132 ? -17.422 7.789 -10.602 1 44.12 132 VAL B N 1
ATOM 2274 C CA . VAL B 1 132 ? -17.781 6.418 -10.258 1 44.12 132 VAL B CA 1
ATOM 2275 C C . VAL B 1 132 ? -16.828 5.875 -9.211 1 44.12 132 VAL B C 1
ATOM 2277 O O . VAL B 1 132 ? -15.617 6.113 -9.281 1 44.12 132 VAL B O 1
ATOM 2280 N N . ASP B 1 133 ? -17.422 5.539 -8.133 1 50.22 133 ASP B N 1
ATOM 2281 C CA . ASP B 1 133 ? -16.656 4.844 -7.102 1 50.22 133 ASP B CA 1
ATOM 2282 C C . ASP B 1 133 ? -15.734 3.789 -7.719 1 50.22 133 ASP B C 1
ATOM 2284 O O . ASP B 1 133 ? -16.188 2.705 -8.094 1 50.22 133 ASP B O 1
ATOM 2288 N N . VAL B 1 134 ? -14.586 4.156 -7.957 1 49 134 VAL B N 1
ATOM 2289 C CA . VAL B 1 134 ? -13.617 3.318 -8.648 1 49 134 VAL B CA 1
ATOM 2290 C C . VAL B 1 134 ? -13.547 1.947 -7.98 1 49 134 VAL B C 1
ATOM 2292 O O . VAL B 1 134 ? -13.109 0.971 -8.594 1 49 134 VAL B O 1
ATOM 2295 N N . ARG B 1 135 ? -13.898 1.919 -6.719 1 52.16 135 ARG B N 1
ATOM 2296 C CA . ARG B 1 135 ? -13.742 0.651 -6.016 1 52.16 135 ARG B CA 1
ATOM 2297 C C . ARG B 1 135 ? -14.945 -0.257 -6.25 1 52.16 135 ARG B C 1
ATOM 2299 O O . ARG B 1 135 ? -14.898 -1.452 -5.953 1 52.16 135 ARG B O 1
ATOM 2306 N N . THR B 1 136 ? -16.078 0.313 -6.629 1 47.81 136 THR B N 1
ATOM 2307 C CA . THR B 1 136 ? -17.297 -0.459 -6.809 1 47.81 136 THR B CA 1
ATOM 2308 C C . THR B 1 136 ? -17.516 -0.799 -8.281 1 47.81 136 THR B C 1
ATOM 2310 O O . THR B 1 136 ? -18.547 -1.354 -8.656 1 47.81 136 THR B O 1
ATOM 2313 N N . VAL B 1 137 ? -16.625 -0.417 -9.102 1 43.81 137 VAL B N 1
ATOM 2314 C CA . VAL B 1 137 ? -16.891 -0.647 -10.516 1 43.81 137 VAL B CA 1
ATOM 2315 C C . VAL B 1 137 ? -16.781 -2.137 -10.828 1 43.81 137 VAL B C 1
ATOM 2317 O O . VAL B 1 137 ? -15.797 -2.781 -10.461 1 43.81 137 VAL B O 1
ATOM 2320 N N . GLU B 1 138 ? -17.859 -2.689 -11.117 1 46.16 138 GLU B N 1
ATOM 2321 C CA . GLU B 1 138 ? -17.984 -4.094 -11.484 1 46.16 138 GLU B CA 1
ATOM 2322 C C . GLU B 1 138 ? -17.359 -4.363 -12.852 1 46.16 138 GLU B C 1
ATOM 2324 O O . GLU B 1 138 ? -17.062 -5.512 -13.195 1 46.16 138 GLU B O 1
ATOM 2329 N N . SER B 1 139 ? -17.453 -3.252 -13.734 1 45.44 139 SER B N 1
ATOM 2330 C CA . SER B 1 139 ? -16.922 -3.338 -15.094 1 45.44 139 SER B CA 1
ATOM 2331 C C . SER B 1 139 ? -16.062 -2.123 -15.422 1 45.44 139 SER B C 1
ATOM 2333 O O . SER B 1 139 ? -16.312 -1.025 -14.922 1 45.44 139 SER B O 1
ATOM 2335 N N . LEU B 1 140 ? -14.867 -2.34 -16.031 1 47.31 140 LEU B N 1
ATOM 2336 C CA . LEU B 1 140 ? -13.984 -1.261 -16.438 1 47.31 140 LEU B CA 1
ATOM 2337 C C . LEU B 1 140 ? -14.766 -0.133 -17.109 1 47.31 140 LEU B C 1
ATOM 2339 O O . LEU B 1 140 ? -14.352 1.027 -17.062 1 47.31 140 LEU B O 1
ATOM 2343 N N . ASP B 1 141 ? -15.828 -0.469 -17.672 1 45.09 141 ASP B N 1
ATOM 2344 C CA . ASP B 1 141 ? -16.625 0.467 -18.453 1 45.09 141 ASP B CA 1
ATOM 2345 C C . ASP B 1 141 ? -17.234 1.551 -17.562 1 45.09 141 ASP B C 1
ATOM 2347 O O . ASP B 1 141 ? -17.672 2.596 -18.047 1 45.09 141 ASP B O 1
ATOM 2351 N N . GLU B 1 142 ? -17.25 1.254 -16.422 1 41.34 142 GLU B N 1
ATOM 2352 C CA . GLU B 1 142 ? -17.969 2.16 -15.531 1 41.34 142 GLU B CA 1
ATOM 2353 C C . GLU B 1 142 ? -17.031 3.217 -14.953 1 41.34 142 GLU B C 1
ATOM 2355 O O . GLU B 1 142 ? -17.469 4.117 -14.227 1 41.34 142 GLU B O 1
ATOM 2360 N N . ILE B 1 143 ? -15.898 3.117 -15.086 1 41.41 143 ILE B N 1
ATOM 2361 C CA . ILE B 1 143 ? -14.945 4.059 -14.516 1 41.41 143 ILE B CA 1
ATOM 2362 C C . ILE B 1 143 ? -14.789 5.262 -15.445 1 41.41 143 ILE B C 1
ATOM 2364 O O . ILE B 1 143 ? -14.375 5.117 -16.594 1 41.41 143 ILE B O 1
ATOM 2368 N N . PRO B 1 144 ? -15.344 6.336 -15.062 1 36.22 144 PRO B N 1
ATOM 2369 C CA . PRO B 1 144 ? -15.07 7.535 -15.859 1 36.22 144 PRO B CA 1
ATOM 2370 C C . PRO B 1 144 ? -13.586 7.859 -15.953 1 36.22 144 PRO B C 1
ATOM 2372 O O . PRO B 1 144 ? -12.898 7.902 -14.93 1 36.22 144 PRO B O 1
ATOM 2375 N N . LEU B 1 145 ? -12.898 7.457 -16.875 1 34.5 145 LEU B N 1
ATOM 2376 C CA . LEU B 1 145 ? -11.5 7.789 -17.094 1 34.5 145 LEU B CA 1
ATOM 2377 C C . LEU B 1 145 ? -11.227 9.25 -16.734 1 34.5 145 LEU B C 1
ATOM 2379 O O . LEU B 1 145 ? -12.023 10.125 -17.062 1 34.5 145 LEU B O 1
ATOM 2383 N N . ALA B 1 146 ? -10.438 9.57 -15.898 1 35.75 146 ALA B N 1
ATOM 2384 C CA . ALA B 1 146 ? -10.039 10.93 -15.539 1 35.75 146 ALA B CA 1
ATOM 2385 C C . ALA B 1 146 ? -10.18 11.875 -16.734 1 35.75 146 ALA B C 1
ATOM 2387 O O . ALA B 1 146 ? -10.234 11.43 -17.875 1 35.75 146 ALA B O 1
ATOM 2388 N N . GLY B 1 147 ? -9.648 13.211 -16.516 1 31.72 147 GLY B N 1
ATOM 2389 C CA . GLY B 1 147 ? -9.734 14.531 -17.125 1 31.72 147 GLY B CA 1
ATOM 2390 C C . GLY B 1 147 ? -9.422 14.531 -18.609 1 31.72 147 GLY B C 1
ATOM 2391 O O . GLY B 1 147 ? -8.68 13.672 -19.094 1 31.72 147 GLY B O 1
ATOM 2392 N N . GLU B 1 148 ? -10.406 14.969 -19.391 1 30.34 148 GLU B N 1
ATOM 2393 C CA . GLU B 1 148 ? -10.203 15.57 -20.703 1 30.34 148 GLU B CA 1
ATOM 2394 C C . GLU B 1 148 ? -8.922 16.391 -20.75 1 30.34 148 GLU B C 1
ATOM 2396 O O . GLU B 1 148 ? -8.609 17.109 -19.797 1 30.34 148 GLU B O 1
ATOM 2401 N N . GLU B 1 149 ? -7.961 15.953 -21.422 1 30.66 149 GLU B N 1
ATOM 2402 C CA . GLU B 1 149 ? -6.891 16.891 -21.734 1 30.66 149 GLU B CA 1
ATOM 2403 C C . GLU B 1 149 ? -7.434 18.297 -21.953 1 30.66 149 GLU B C 1
ATOM 2405 O O . GLU B 1 149 ? -8.477 18.484 -22.578 1 30.66 149 GLU B O 1
ATOM 2410 N N . PRO B 1 150 ? -7.203 19.25 -21.094 1 27.72 150 PRO B N 1
ATOM 2411 C CA . PRO B 1 150 ? -7.633 20.562 -21.562 1 27.72 150 PRO B CA 1
ATOM 2412 C C . PRO B 1 150 ? -7.383 20.766 -23.062 1 27.72 150 PRO B C 1
ATOM 2414 O O . PRO B 1 150 ? -6.355 20.312 -23.578 1 27.72 150 PRO B O 1
ATOM 2417 N N . ALA B 1 151 ? -8.398 20.969 -23.828 1 30.56 151 ALA B N 1
ATOM 2418 C CA . ALA B 1 151 ? -8.352 21.391 -25.219 1 30.56 151 ALA B CA 1
ATOM 2419 C C . ALA B 1 151 ? -7.34 22.531 -25.422 1 30.56 151 ALA B C 1
ATOM 2421 O O . ALA B 1 151 ? -7.176 23.375 -24.547 1 30.56 151 ALA B O 1
ATOM 2422 N N . ASP B 1 152 ? -6.316 22.281 -26.203 1 30.78 152 ASP B N 1
ATOM 2423 C CA . ASP B 1 152 ? -5.465 23.328 -26.734 1 30.78 152 ASP B CA 1
ATOM 2424 C C . ASP B 1 152 ? -6.262 24.609 -26.969 1 30.78 152 ASP B C 1
ATOM 2426 O O . ASP B 1 152 ? -7.191 24.641 -27.781 1 30.78 152 ASP B O 1
ATOM 2430 N N . GLU B 1 153 ? -6.516 25.297 -25.953 1 24.72 153 GLU B N 1
ATOM 2431 C CA . GLU B 1 153 ? -6.895 26.641 -26.391 1 24.72 153 GLU B CA 1
ATOM 2432 C C . GLU B 1 153 ? -5.941 27.156 -27.453 1 24.72 153 GLU B C 1
ATOM 2434 O O . GLU B 1 153 ? -4.727 27.156 -27.266 1 24.72 153 GLU B O 1
ATOM 2439 N N . GLU B 1 154 ? -6.371 27.016 -28.688 1 26.56 154 GLU B N 1
ATOM 2440 C CA . GLU B 1 154 ? -5.922 27.812 -29.828 1 26.56 154 GLU B CA 1
ATOM 2441 C C . GLU B 1 154 ? -5.66 29.266 -29.406 1 26.56 154 GLU B C 1
ATOM 2443 O O . GLU B 1 154 ? -6.57 29.953 -28.953 1 26.56 154 GLU B O 1
ATOM 2448 N N . PHE B 1 155 ? -4.457 29.422 -28.641 1 22.42 155 PHE B N 1
ATOM 2449 C CA . PHE B 1 155 ? -4.027 30.75 -29.031 1 22.42 155 PHE B CA 1
ATOM 2450 C C . PHE B 1 155 ? -3.504 30.766 -30.453 1 22.42 155 PHE B C 1
ATOM 2452 O O . PHE B 1 155 ? -2.996 29.75 -30.953 1 22.42 155 PHE B O 1
#

Foldseek 3Di:
DPQDPVQVVLLLQLQVLLVVLVWPQWFWFQCVVPDDWAGIEIETADADQVSLVSSVVSSQVRVVVVVFHFPDWDDDPRSQKIWTHRTNYIYIYHHPVCCVVVVPCLLRVVTDTDDHPPDDHHDDDPVSVPFDNPVPDPDPVRGPPDDDPPDPPPD/DPQDPVQVVLLLQLQVLLVVLVWPQWFWFQCPVPDDWAGIEIETADAAQVSLVSSVVSSQVRVVVVVFHFPDWDDDPRSQKIWTHRTNYIYIYHHPVCCVVVVPCLLRVVTDTDDHPPDDHHDDPPVSVVFPNPVPDPDPVRGPDDDDPPDPPPD